Protein AF-0000000073114512 (afdb_homodimer)

pLDDT: mean 86.77, std 10.94, range [55.5, 98.19]

Structure (mmCIF, N/CA/C/O backbone):
data_AF-0000000073114512-model_v1
#
loop_
_entity.id
_entity.type
_entity.pdbx_description
1 polymer 'BTB domain-containing protein'
#
loop_
_atom_site.group_PDB
_atom_site.id
_atom_site.type_symbol
_atom_site.label_atom_id
_atom_site.label_alt_id
_atom_site.label_comp_id
_atom_site.label_asym_id
_atom_site.label_entity_id
_atom_site.label_seq_id
_atom_site.pdbx_PDB_ins_code
_atom_site.Cartn_x
_atom_site.Cartn_y
_atom_site.Cartn_z
_atom_site.occupancy
_atom_site.B_iso_or_equiv
_atom_site.auth_seq_id
_atom_site.auth_comp_id
_atom_site.auth_asym_id
_atom_site.auth_atom_id
_atom_site.pdbx_PDB_model_num
ATOM 1 N N . MET A 1 1 ? 14.062 -23.219 -6.047 1 88.12 1 MET A N 1
ATOM 2 C CA . MET A 1 1 ? 13.156 -22.172 -5.602 1 88.12 1 MET A CA 1
ATOM 3 C C . MET A 1 1 ? 13.406 -20.875 -6.371 1 88.12 1 MET A C 1
ATOM 5 O O . MET A 1 1 ? 14.555 -20.484 -6.59 1 88.12 1 MET A O 1
ATOM 9 N N . LEU A 1 2 ? 12.391 -20.375 -6.918 1 91.44 2 LEU A N 1
ATOM 10 C CA . LEU A 1 2 ? 12.461 -19.078 -7.562 1 91.44 2 LEU A CA 1
ATOM 11 C C . LEU A 1 2 ? 12 -17.969 -6.613 1 91.44 2 LEU A C 1
ATOM 13 O O . LEU A 1 2 ? 10.922 -18.062 -6.023 1 91.44 2 LEU A O 1
ATOM 17 N N . THR A 1 3 ? 12.898 -17.016 -6.359 1 94.62 3 THR A N 1
ATOM 18 C CA . THR A 1 3 ? 12.57 -15.859 -5.527 1 94.62 3 THR A CA 1
ATOM 19 C C . THR A 1 3 ? 12.695 -14.562 -6.324 1 94.62 3 THR A C 1
ATOM 21 O O . THR A 1 3 ? 13.648 -14.383 -7.078 1 94.62 3 THR A O 1
ATOM 24 N N . MET A 1 4 ? 11.695 -13.734 -6.211 1 94.38 4 MET A N 1
ATOM 25 C CA . MET A 1 4 ? 11.781 -12.414 -6.836 1 94.38 4 MET A CA 1
ATOM 26 C C . MET A 1 4 ? 11.195 -11.344 -5.926 1 94.38 4 MET A C 1
ATOM 28 O O . MET A 1 4 ? 10.32 -11.625 -5.109 1 94.38 4 MET A O 1
ATOM 32 N N . VAL A 1 5 ? 11.773 -10.18 -6.074 1 95.44 5 VAL A N 1
ATOM 33 C CA . VAL A 1 5 ? 11.273 -9.008 -5.359 1 95.44 5 VAL A CA 1
ATOM 34 C C . VAL A 1 5 ? 11.023 -7.867 -6.344 1 95.44 5 VAL A C 1
ATOM 36 O O . VAL A 1 5 ? 11.898 -7.527 -7.145 1 95.44 5 VAL A O 1
ATOM 39 N N . ASP A 1 6 ? 9.828 -7.414 -6.359 1 96.56 6 ASP A N 1
ATOM 40 C CA . ASP A 1 6 ? 9.469 -6.219 -7.113 1 96.56 6 ASP A CA 1
ATOM 41 C C . ASP A 1 6 ? 9.586 -4.969 -6.246 1 96.56 6 ASP A C 1
ATOM 43 O O . ASP A 1 6 ? 8.656 -4.621 -5.52 1 96.56 6 ASP A O 1
ATOM 47 N N . TYR A 1 7 ? 10.609 -4.234 -6.406 1 93.56 7 TYR A N 1
ATOM 48 C CA . TYR A 1 7 ? 10.961 -3.129 -5.523 1 93.56 7 TYR A CA 1
ATOM 49 C C . TYR A 1 7 ? 10.047 -1.932 -5.75 1 93.56 7 TYR A C 1
ATOM 51 O O . TYR A 1 7 ? 10.008 -1.012 -4.93 1 93.56 7 TYR A O 1
ATOM 59 N N . ASN A 1 8 ? 9.328 -1.966 -6.812 1 95.19 8 ASN A N 1
ATOM 60 C CA . ASN A 1 8 ? 8.445 -0.845 -7.121 1 95.19 8 ASN A CA 1
ATOM 61 C C . ASN A 1 8 ? 6.996 -1.16 -6.773 1 95.19 8 ASN A C 1
ATOM 63 O O . ASN A 1 8 ? 6.113 -0.314 -6.938 1 95.19 8 ASN A O 1
ATOM 67 N N . TYR A 1 9 ? 6.777 -2.26 -6.258 1 97.56 9 TYR A N 1
ATOM 68 C CA . TYR A 1 9 ? 5.406 -2.729 -6.117 1 97.56 9 TYR A CA 1
ATOM 69 C C . TYR A 1 9 ? 4.633 -1.871 -5.121 1 97.56 9 TYR A C 1
ATOM 71 O O . TYR A 1 9 ? 3.518 -1.431 -5.406 1 97.56 9 TYR A O 1
ATOM 79 N N . SER A 1 10 ? 5.254 -1.626 -3.951 1 97.06 10 SER A N 1
ATOM 80 C CA . SER A 1 10 ? 4.547 -0.921 -2.887 1 97.06 10 SER A CA 1
ATOM 81 C C . SER A 1 10 ? 4.094 0.46 -3.346 1 97.06 10 SER A C 1
ATOM 83 O O . SER A 1 10 ? 2.965 0.872 -3.068 1 97.06 10 SER A O 1
ATOM 85 N N . SER A 1 11 ? 4.984 1.136 -4.043 1 96.62 11 SER A N 1
ATOM 86 C CA . SER A 1 11 ? 4.645 2.473 -4.52 1 96.62 11 SER A CA 1
ATOM 87 C C . SER A 1 11 ? 3.52 2.424 -5.547 1 96.62 11 SER A C 1
ATOM 89 O O . SER A 1 11 ? 2.596 3.24 -5.504 1 96.62 11 SER A O 1
ATOM 91 N N . LYS A 1 12 ? 3.543 1.48 -6.449 1 96.75 12 LYS A N 1
ATOM 92 C CA . LYS A 1 12 ? 2.504 1.32 -7.461 1 96.75 12 LYS A CA 1
ATOM 93 C C . LYS A 1 12 ? 1.163 0.966 -6.824 1 96.75 12 LYS A C 1
ATOM 95 O O . LYS A 1 12 ? 0.118 1.467 -7.242 1 96.75 12 LYS A O 1
ATOM 100 N N . TYR A 1 13 ? 1.283 0.15 -5.855 1 97.25 13 TYR A N 1
ATOM 101 C CA . TYR A 1 13 ? 0.086 -0.257 -5.125 1 97.25 13 TYR A CA 1
ATOM 102 C C . TYR A 1 13 ? -0.608 0.947 -4.5 1 97.25 13 TYR A C 1
ATOM 104 O O . TYR A 1 13 ? -1.813 1.139 -4.68 1 97.25 13 TYR A O 1
ATOM 112 N N . LEU A 1 14 ? 0.135 1.711 -3.801 1 97.31 14 LEU A N 1
ATOM 113 C CA . LEU A 1 14 ? -0.418 2.873 -3.115 1 97.31 14 LEU A CA 1
ATOM 114 C C . LEU A 1 14 ? -0.995 3.871 -4.113 1 97.31 14 LEU A C 1
ATOM 116 O O . LEU A 1 14 ? -2.039 4.477 -3.861 1 97.31 14 LEU A O 1
ATOM 120 N N . GLU A 1 15 ? -0.346 4.012 -5.199 1 97.38 15 GLU A N 1
ATOM 121 C CA . GLU A 1 15 ? -0.849 4.879 -6.262 1 97.38 15 GLU A CA 1
ATOM 122 C C . GLU A 1 15 ? -2.207 4.402 -6.77 1 97.38 15 GLU A C 1
ATOM 124 O O . GLU A 1 15 ? -3.105 5.211 -7.008 1 97.38 15 GLU A O 1
ATOM 129 N N . THR A 1 16 ? -2.326 3.141 -6.926 1 97.62 16 THR A N 1
ATOM 130 C CA . THR A 1 16 ? -3.594 2.572 -7.371 1 97.62 16 THR A CA 1
ATOM 131 C C . THR A 1 16 ? -4.699 2.854 -6.359 1 97.62 16 THR A C 1
ATOM 133 O O . THR A 1 16 ? -5.82 3.207 -6.734 1 97.62 16 THR A O 1
ATOM 136 N N . LEU A 1 17 ? -4.387 2.734 -5.086 1 97.44 17 LEU A N 1
ATOM 137 C CA . LEU A 1 17 ? -5.371 3.031 -4.051 1 97.44 17 LEU A CA 1
ATOM 138 C C . LEU A 1 17 ? -5.773 4.5 -4.094 1 97.44 17 LEU A C 1
ATOM 140 O O . LEU A 1 17 ? -6.945 4.832 -3.881 1 97.44 17 LEU A O 1
ATOM 144 N N . SER A 1 18 ? -4.773 5.316 -4.293 1 97.62 18 SER A N 1
ATOM 145 C CA . SER A 1 18 ? -5.078 6.738 -4.434 1 97.62 18 SER A CA 1
ATOM 146 C C . SER A 1 18 ? -6.062 6.98 -5.574 1 97.62 18 SER A C 1
ATOM 148 O O . SER A 1 18 ? -6.992 7.777 -5.438 1 97.62 18 SER A O 1
ATOM 150 N N . ASN A 1 19 ? -5.855 6.312 -6.668 1 97.62 19 ASN A N 1
ATOM 151 C CA . ASN A 1 19 ? -6.766 6.422 -7.805 1 97.62 19 ASN A CA 1
ATOM 152 C C . ASN A 1 19 ? -8.156 5.898 -7.461 1 97.62 19 ASN A C 1
ATOM 154 O O . ASN A 1 19 ? -9.164 6.477 -7.875 1 97.62 19 ASN A O 1
ATOM 158 N N . PHE A 1 20 ? -8.172 4.785 -6.73 1 97 20 PHE A N 1
ATOM 159 C CA . PHE A 1 20 ? -9.453 4.262 -6.277 1 97 20 PHE A CA 1
ATOM 160 C C . PHE A 1 20 ? -10.211 5.305 -5.457 1 97 20 PHE A C 1
ATOM 162 O O . PHE A 1 20 ? -11.414 5.496 -5.645 1 97 20 PHE A O 1
ATOM 169 N N . ARG A 1 21 ? -9.508 5.961 -4.574 1 96.5 21 ARG A N 1
ATOM 170 C CA . ARG A 1 21 ? -10.141 6.961 -3.715 1 96.5 21 ARG A CA 1
ATOM 171 C C . ARG A 1 21 ? -10.719 8.109 -4.539 1 9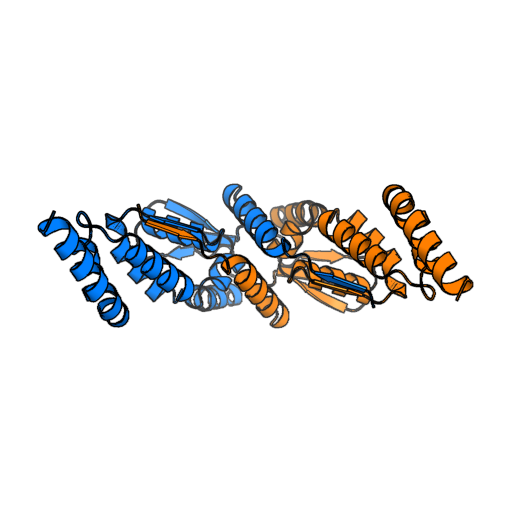6.5 21 ARG A C 1
ATOM 173 O O . ARG A 1 21 ? -11.859 8.516 -4.328 1 96.5 21 ARG A O 1
ATOM 180 N N . LYS A 1 22 ? -9.914 8.594 -5.453 1 95.75 22 LYS A N 1
ATOM 181 C CA . LYS A 1 22 ? -10.344 9.695 -6.305 1 95.75 22 LYS A CA 1
ATOM 182 C C . LYS A 1 22 ? -11.602 9.336 -7.082 1 95.75 22 LYS A C 1
ATOM 184 O O . LYS A 1 22 ? -12.469 10.188 -7.309 1 95.75 22 LYS A O 1
ATOM 189 N N . ALA A 1 23 ? -11.727 8.102 -7.375 1 95.38 23 ALA A N 1
ATOM 190 C CA . ALA A 1 23 ? -12.875 7.613 -8.133 1 95.38 23 ALA A CA 1
ATOM 191 C C . ALA A 1 23 ? -13.969 7.098 -7.203 1 95.38 23 ALA A C 1
ATOM 193 O O . ALA A 1 23 ? -14.977 6.551 -7.664 1 95.38 23 ALA A O 1
ATOM 194 N N . LYS A 1 24 ? -13.773 7.188 -5.91 1 93.81 24 LYS A N 1
ATOM 195 C CA . LYS A 1 24 ? -14.688 6.691 -4.891 1 93.81 24 LYS A CA 1
ATOM 196 C C . LYS A 1 24 ? -14.992 5.207 -5.094 1 93.81 24 LYS A C 1
ATOM 198 O O . LYS A 1 24 ? -16.125 4.77 -4.922 1 93.81 24 LYS A O 1
ATOM 203 N N . ARG A 1 25 ? -13.906 4.52 -5.562 1 93.62 25 ARG A N 1
ATOM 204 C CA . ARG A 1 25 ? -14.039 3.084 -5.777 1 93.62 25 ARG A CA 1
ATOM 205 C C . ARG A 1 25 ? -13.625 2.303 -4.535 1 93.62 25 ARG A C 1
ATOM 207 O O . ARG A 1 25 ? -12.578 2.578 -3.943 1 93.62 25 ARG A O 1
ATOM 214 N N . PHE A 1 26 ? -14.453 1.369 -4.082 1 92.44 26 PHE A N 1
ATOM 215 C CA . PHE A 1 26 ? -14.227 0.439 -2.98 1 92.44 26 PHE A CA 1
ATOM 216 C C . PHE A 1 26 ? -14.086 1.187 -1.661 1 92.44 26 PHE A C 1
ATOM 218 O O . PHE A 1 26 ? -13.5 0.667 -0.708 1 92.44 26 PHE A O 1
ATOM 225 N N . THR A 1 27 ? -14.477 2.426 -1.606 1 93 27 THR A N 1
ATOM 226 C CA . THR A 1 27 ? -14.414 3.164 -0.35 1 93 27 THR A CA 1
ATOM 227 C C . THR A 1 27 ? -15.484 2.672 0.62 1 93 27 THR A C 1
ATOM 229 O O . THR A 1 27 ? -16.609 2.377 0.211 1 93 27 THR A O 1
ATOM 232 N N . ASP A 1 28 ? -15.117 2.564 1.896 1 89.94 28 ASP A N 1
ATOM 233 C CA . ASP A 1 28 ? -16.062 2.033 2.879 1 89.94 28 ASP A CA 1
ATOM 234 C C . ASP A 1 28 ? -16.078 2.898 4.137 1 89.94 28 ASP A C 1
ATOM 236 O O . ASP A 1 28 ? -16.625 2.492 5.164 1 89.94 28 ASP A O 1
ATOM 240 N N . ILE A 1 29 ? -15.484 4.02 4.129 1 92.06 29 ILE A N 1
ATOM 241 C CA . ILE A 1 29 ? -15.492 4.973 5.234 1 92.06 29 ILE A CA 1
ATOM 242 C C . ILE A 1 29 ? -15.859 6.359 4.715 1 92.06 29 ILE A C 1
ATOM 244 O O . ILE A 1 29 ? -15.398 6.773 3.646 1 92.06 29 ILE A O 1
ATOM 248 N N . LYS A 1 30 ? -16.609 7.008 5.48 1 91.69 30 LYS A N 1
ATOM 249 C CA . LYS A 1 30 ? -16.938 8.414 5.23 1 91.69 30 LYS A CA 1
ATOM 250 C C . LYS A 1 30 ? -16.422 9.297 6.371 1 91.69 30 LYS A C 1
ATOM 252 O O . LYS A 1 30 ? -16.797 9.102 7.527 1 91.69 30 LYS A O 1
ATOM 257 N N . LEU A 1 31 ? -15.555 10.188 5.996 1 89.94 31 LEU A N 1
ATOM 258 C CA . LEU A 1 31 ? -15.055 11.164 6.965 1 89.94 31 LEU A CA 1
ATOM 259 C C . LEU A 1 31 ? -15.812 12.477 6.855 1 89.94 31 LEU A C 1
ATOM 261 O O . LEU A 1 31 ? -15.914 13.055 5.77 1 89.94 31 LEU A O 1
ATOM 265 N N . GLN A 1 32 ? -16.359 12.875 7.922 1 89.56 32 GLN A N 1
ATOM 266 C CA . GLN A 1 32 ? -17.062 14.156 7.949 1 89.56 32 GLN A CA 1
ATOM 267 C C . GLN A 1 32 ? -16.156 15.266 8.484 1 89.56 32 GLN A C 1
ATOM 269 O O . GLN A 1 32 ? -15.703 15.203 9.625 1 89.56 32 GLN A O 1
ATOM 274 N N . ILE A 1 33 ? -15.875 16.156 7.637 1 85.12 33 ILE A N 1
ATOM 275 C CA . ILE A 1 33 ? -15.078 17.328 8.008 1 85.12 33 ILE A CA 1
ATOM 276 C C . ILE A 1 33 ? -15.852 18.609 7.695 1 85.12 33 ILE A C 1
ATOM 278 O O . ILE A 1 33 ? -16.094 18.922 6.527 1 85.12 33 ILE A O 1
ATOM 282 N N . GLU A 1 34 ? -16.141 19.328 8.75 1 83.81 34 GLU A N 1
ATOM 283 C CA . GLU A 1 34 ? -16.969 20.516 8.555 1 83.81 34 GLU A CA 1
ATOM 284 C C . GLU A 1 34 ? -18.219 20.203 7.754 1 83.81 34 GLU A C 1
ATOM 286 O O . GLU A 1 34 ? -19.047 19.406 8.188 1 83.81 34 GLU A O 1
ATOM 291 N N . ASP A 1 35 ? -18.359 20.734 6.535 1 83.25 35 ASP A N 1
ATOM 292 C CA . ASP A 1 35 ? -19.562 20.516 5.734 1 83.25 35 ASP A CA 1
ATOM 293 C C . ASP A 1 35 ? -19.266 19.594 4.555 1 83.25 35 ASP A C 1
ATOM 295 O O . ASP A 1 35 ? -20.078 19.5 3.623 1 83.25 35 ASP A O 1
ATOM 299 N N . ASN A 1 36 ? -18.156 18.953 4.695 1 86.25 36 ASN A N 1
ATOM 300 C CA . ASN A 1 36 ? -17.766 18.094 3.588 1 86.25 36 ASN A CA 1
ATOM 301 C C . ASN A 1 36 ? -17.625 16.641 4.031 1 86.25 36 ASN A C 1
ATOM 303 O O . ASN A 1 36 ? -17.344 16.375 5.199 1 86.25 36 ASN A O 1
ATOM 307 N N . GLU A 1 37 ? -17.938 15.781 3.115 1 88.94 37 GLU A N 1
ATOM 308 C CA . GLU A 1 37 ? -17.719 14.352 3.314 1 88.94 37 GLU A CA 1
ATOM 309 C C . GLU A 1 37 ? -16.609 13.836 2.395 1 88.94 37 GLU A C 1
ATOM 311 O O . GLU A 1 37 ? -16.609 14.133 1.197 1 88.94 37 GLU A O 1
ATOM 316 N N . ILE A 1 38 ? -15.719 13.109 2.977 1 91.69 38 ILE A N 1
ATOM 317 C CA . ILE A 1 38 ? -14.617 12.547 2.203 1 91.69 38 ILE A CA 1
ATOM 318 C C . ILE A 1 38 ? -14.625 11.031 2.322 1 91.69 38 ILE A C 1
ATOM 320 O O . ILE A 1 38 ? -14.703 10.484 3.428 1 91.69 38 ILE A O 1
ATOM 324 N N . PHE A 1 39 ? -14.562 10.414 1.18 1 93.56 39 PHE A N 1
ATOM 325 C CA . PHE A 1 39 ? -14.562 8.953 1.148 1 93.56 39 PHE A CA 1
ATOM 326 C C . PHE A 1 39 ? -13.141 8.414 1.229 1 93.56 39 PHE A C 1
ATOM 328 O O . PHE A 1 39 ? -12.219 8.977 0.629 1 93.56 39 PHE A O 1
ATOM 335 N N . ALA A 1 40 ? -12.969 7.379 1.979 1 95.44 40 ALA A N 1
ATOM 336 C CA . ALA A 1 40 ? -11.664 6.762 2.158 1 95.44 40 ALA A CA 1
ATOM 337 C C . ALA A 1 40 ? -11.789 5.254 2.365 1 95.44 40 ALA A C 1
ATOM 339 O O . ALA A 1 40 ? -12.898 4.727 2.449 1 95.44 40 ALA A O 1
ATOM 340 N N . HIS A 1 41 ? -10.789 4.586 2.336 1 95.69 41 HIS A N 1
ATOM 341 C CA . HIS A 1 41 ? -10.742 3.154 2.602 1 95.69 41 HIS A CA 1
ATOM 342 C C . HIS A 1 41 ? -10.383 2.873 4.059 1 95.69 41 HIS A C 1
ATOM 344 O O . HIS A 1 41 ? -9.422 3.436 4.582 1 95.69 41 HIS A O 1
ATOM 350 N N . ARG A 1 42 ? -11.094 2.016 4.672 1 94.81 42 ARG A N 1
ATOM 351 C CA . ARG A 1 42 ? -10.867 1.619 6.055 1 94.81 42 ARG A CA 1
ATOM 352 C C . ARG A 1 42 ? -9.43 1.138 6.258 1 94.81 42 ARG A C 1
ATOM 354 O O . ARG A 1 42 ? -8.773 1.523 7.227 1 94.81 42 ARG A O 1
ATOM 361 N N . THR A 1 43 ? -8.93 0.3 5.332 1 95.25 43 THR A N 1
ATOM 362 C CA . THR A 1 43 ? -7.598 -0.293 5.457 1 95.25 43 THR A CA 1
ATOM 363 C C . THR A 1 43 ? -6.516 0.78 5.379 1 95.25 43 THR A C 1
ATOM 365 O O . THR A 1 43 ? -5.496 0.692 6.066 1 95.25 43 THR A O 1
ATOM 368 N N . VAL A 1 44 ? -6.738 1.829 4.551 1 97.38 44 VAL A N 1
ATOM 369 C CA . VAL A 1 44 ? -5.75 2.893 4.41 1 97.38 44 VAL A CA 1
ATOM 370 C C . VAL A 1 44 ? -5.668 3.697 5.703 1 97.38 44 VAL A C 1
ATOM 372 O O . VAL A 1 44 ? -4.578 3.912 6.238 1 97.38 44 VAL A O 1
ATOM 375 N N . LEU A 1 45 ? -6.801 4.09 6.238 1 96.06 45 LEU A N 1
ATOM 376 C CA . LEU A 1 45 ? -6.824 4.863 7.473 1 96.06 45 LEU A CA 1
ATOM 377 C C . LEU A 1 45 ? -6.234 4.062 8.625 1 96.06 45 LEU A C 1
ATOM 379 O O . LEU A 1 45 ? -5.395 4.57 9.375 1 96.06 45 LEU A O 1
ATOM 383 N N . SER A 1 46 ? -6.598 2.795 8.734 1 96.25 46 SER A N 1
ATOM 384 C CA . SER A 1 46 ? -6.176 1.943 9.844 1 96.25 46 SER A CA 1
ATOM 385 C C . SER A 1 46 ? -4.688 1.633 9.766 1 96.25 46 SER A C 1
ATOM 387 O O . SER A 1 46 ? -4.004 1.584 10.789 1 96.25 46 SER A O 1
ATOM 389 N N . ALA A 1 47 ? -4.195 1.46 8.586 1 97.06 47 ALA A N 1
ATOM 390 C CA . ALA A 1 47 ? -2.779 1.134 8.43 1 97.06 47 ALA A CA 1
ATOM 391 C C . ALA A 1 47 ? -1.9 2.342 8.734 1 97.06 47 ALA A C 1
ATOM 393 O O . ALA A 1 47 ? -0.75 2.191 9.148 1 97.06 47 ALA A O 1
ATOM 394 N N . ALA A 1 48 ? -2.422 3.504 8.57 1 97.12 48 ALA A N 1
ATOM 395 C CA . ALA A 1 48 ? -1.631 4.727 8.695 1 97.12 48 ALA A CA 1
ATOM 396 C C . ALA A 1 48 ? -1.643 5.238 10.133 1 97.12 48 ALA A C 1
ATOM 398 O O . ALA A 1 48 ? -0.729 5.953 10.547 1 97.12 48 ALA A O 1
ATOM 399 N N . SER A 1 49 ? -2.674 4.895 10.883 1 96.44 49 SER A N 1
ATOM 400 C CA . SER A 1 49 ? -2.865 5.496 12.203 1 96.44 49 SER A CA 1
ATOM 401 C C . SER A 1 49 ? -3.412 4.48 13.195 1 96.44 49 SER A C 1
ATOM 403 O O . SER A 1 49 ? -4.508 3.943 13.008 1 96.44 49 SER A O 1
ATOM 405 N N . PRO A 1 50 ? -2.734 4.258 14.32 1 96.19 50 PRO A N 1
ATOM 406 C CA . PRO A 1 50 ? -3.25 3.385 15.375 1 96.19 50 PRO A CA 1
ATOM 407 C C . PRO A 1 50 ? -4.598 3.846 15.922 1 96.19 50 PRO A C 1
ATOM 409 O O . PRO A 1 50 ? -5.43 3.02 16.312 1 96.19 50 PRO A O 1
ATOM 412 N N . VAL A 1 51 ? -4.789 5.086 15.953 1 94.44 51 VAL A N 1
ATOM 413 C CA . VAL A 1 51 ? -6.047 5.637 16.438 1 94.44 51 VAL A CA 1
ATOM 414 C C . VAL A 1 51 ? -7.188 5.207 15.516 1 94.44 51 VAL A C 1
ATOM 416 O O . VAL A 1 51 ? -8.227 4.742 15.984 1 94.44 51 VAL A O 1
ATOM 419 N N . PHE A 1 52 ? -6.988 5.352 14.227 1 93.75 52 PHE A N 1
ATOM 420 C CA . PHE A 1 52 ? -7.992 4.875 13.281 1 93.75 52 PHE A CA 1
ATOM 421 C C . PHE A 1 52 ? -8.156 3.363 13.375 1 93.75 52 PHE A C 1
ATOM 423 O O . PHE A 1 52 ? -9.266 2.844 13.242 1 93.75 52 PHE A O 1
ATOM 430 N N . THR A 1 53 ? -7.051 2.676 13.555 1 94.62 53 THR A N 1
ATOM 431 C CA . THR A 1 53 ? -7.133 1.228 13.703 1 94.62 53 THR A CA 1
ATOM 432 C C . THR A 1 53 ? -8.094 0.856 14.828 1 94.62 53 THR A C 1
ATOM 434 O O . THR A 1 53 ? -9.008 0.047 14.641 1 94.62 53 THR A O 1
ATOM 437 N N . ALA A 1 54 ? -7.898 1.431 15.961 1 92.31 54 ALA A N 1
ATOM 438 C CA . ALA A 1 54 ? -8.719 1.145 17.125 1 92.31 54 ALA A CA 1
ATOM 439 C C . ALA A 1 54 ? -10.172 1.55 16.891 1 92.31 54 ALA A C 1
ATOM 441 O O . ALA A 1 54 ? -11.094 0.78 17.188 1 92.31 54 ALA A O 1
ATOM 442 N N . MET A 1 55 ? -10.391 2.686 16.328 1 90 55 MET A N 1
ATOM 443 C CA . MET A 1 55 ? -11.719 3.234 16.109 1 90 55 MET A CA 1
ATOM 444 C C . MET A 1 55 ? -12.5 2.375 15.117 1 90 55 MET A C 1
ATOM 446 O O . MET A 1 55 ? -13.664 2.053 15.352 1 90 55 MET A O 1
ATOM 450 N N . LEU A 1 56 ? -11.828 1.988 14.062 1 90.56 56 LEU A N 1
ATOM 451 C CA . LEU A 1 56 ? -12.516 1.298 12.977 1 90.56 56 LEU A CA 1
ATOM 452 C C . LEU A 1 56 ? -12.633 -0.193 13.273 1 90.56 56 LEU A C 1
ATOM 454 O O . LEU A 1 56 ? -13.477 -0.88 12.688 1 90.56 56 LEU A O 1
ATOM 458 N N . ASP A 1 57 ? -11.734 -0.663 14.055 1 87.5 57 ASP A N 1
ATOM 459 C CA . ASP A 1 57 ? -11.891 -2.033 14.531 1 87.5 57 ASP A CA 1
ATOM 460 C C . ASP A 1 57 ? -13.195 -2.199 15.305 1 87.5 57 ASP A C 1
ATOM 462 O O . ASP A 1 57 ? -13.914 -3.184 15.109 1 87.5 57 ASP A O 1
ATOM 466 N N . GLU A 1 58 ? -13.516 -1.279 16.078 1 80.5 58 GLU A N 1
ATOM 467 C CA . GLU A 1 58 ? -14.766 -1.286 16.828 1 80.5 58 GLU A CA 1
ATOM 468 C C . GLU A 1 58 ? -15.977 -1.217 15.914 1 80.5 58 GLU A C 1
ATOM 470 O O . GLU A 1 58 ? -16.953 -1.933 16.109 1 80.5 58 GLU A O 1
ATOM 475 N N . ASN A 1 59 ? -15.875 -0.413 14.945 1 74.31 59 ASN A N 1
ATOM 476 C CA . ASN A 1 59 ? -16.969 -0.263 13.977 1 74.31 59 ASN A CA 1
ATOM 477 C C . ASN A 1 59 ? -17.156 -1.53 13.148 1 74.31 59 ASN A C 1
ATOM 479 O O . ASN A 1 59 ? -18.281 -1.923 12.867 1 74.31 59 ASN A O 1
ATOM 483 N N . TYR A 1 60 ? -16.078 -2.113 12.852 1 70.88 60 TYR A N 1
ATOM 484 C CA . TYR A 1 60 ? -16.078 -3.322 12.039 1 70.88 60 TYR A CA 1
ATOM 485 C C . TYR A 1 60 ? -16.734 -4.484 12.781 1 70.88 60 TYR A C 1
ATOM 487 O O . TYR A 1 60 ? -17.562 -5.203 12.227 1 70.88 60 TYR A O 1
ATOM 495 N N . ALA A 1 61 ? -16.422 -4.57 13.961 1 69.94 61 ALA A N 1
ATOM 496 C CA . ALA A 1 61 ? -17.016 -5.609 14.805 1 69.94 61 ALA A CA 1
ATOM 497 C C . ALA A 1 61 ? -18.516 -5.395 14.969 1 69.94 61 ALA A C 1
ATOM 499 O O . ALA A 1 61 ? -19.266 -6.359 15.133 1 69.94 61 ALA A O 1
ATOM 500 N N . GLY A 1 62 ? -18.891 -4.137 14.844 1 67.56 62 GLY A N 1
ATOM 501 C CA . GLY A 1 62 ? -20.297 -3.805 15.008 1 67.56 62 GLY A CA 1
ATOM 502 C C . GLY A 1 62 ? -21.078 -3.891 13.719 1 67.56 62 GLY A C 1
ATOM 503 O O . GLY A 1 62 ? -22.297 -3.631 13.695 1 67.56 62 GLY A O 1
ATOM 504 N N . GLY A 1 63 ? -20.266 -4.199 12.586 1 64.75 63 GLY A N 1
ATOM 505 C CA . GLY A 1 63 ? -20.906 -4.391 11.289 1 64.75 63 GLY A CA 1
ATOM 506 C C . GLY A 1 63 ? -21.188 -3.09 10.562 1 64.75 63 GLY A C 1
ATOM 507 O O . GLY A 1 63 ? -22.078 -3.035 9.703 1 64.75 63 GLY A O 1
ATOM 508 N N . LYS A 1 64 ? -20.766 -2.031 11.039 1 59.72 64 LYS A N 1
ATOM 509 C CA . LYS A 1 64 ? -21.094 -0.742 10.438 1 59.72 64 LYS A CA 1
ATOM 510 C C . LYS A 1 64 ? -20.281 -0.5 9.172 1 59.72 64 LYS A C 1
ATOM 512 O O . LYS A 1 64 ? -19.047 -0.381 9.234 1 59.72 64 LYS A O 1
ATOM 517 N N . LYS A 1 65 ? -21.078 -0.777 8.086 1 62 65 LYS A N 1
ATOM 518 C CA . LYS A 1 65 ? -20.516 -0.383 6.797 1 62 65 LYS A CA 1
ATOM 519 C C . LYS A 1 65 ? -20.562 1.133 6.621 1 62 65 LYS A C 1
ATOM 521 O O . LYS A 1 65 ? -21.484 1.794 7.098 1 62 65 LYS A O 1
ATOM 526 N N . ASN A 1 66 ? -19.578 1.719 6.113 1 64.25 66 ASN A N 1
ATOM 527 C CA . ASN A 1 66 ? -19.531 3.148 5.832 1 64.25 66 ASN A CA 1
ATOM 528 C C . ASN A 1 66 ? -19.594 3.977 7.113 1 64.25 66 ASN A C 1
ATOM 530 O O . ASN A 1 66 ? -20.453 4.859 7.242 1 64.25 66 ASN A O 1
ATOM 534 N N . SER A 1 67 ? -18.75 3.588 8.031 1 68.75 67 SER A N 1
ATOM 535 C CA . SER A 1 67 ? -18.734 4.297 9.305 1 68.75 67 SER A CA 1
ATOM 536 C C . SER A 1 67 ? -18.297 5.746 9.125 1 68.75 67 SER A C 1
ATOM 538 O O . SER A 1 67 ? -17.359 6.031 8.367 1 68.75 67 SER A O 1
ATOM 540 N N . LEU A 1 68 ? -19.141 6.508 9.68 1 73.62 68 LEU A N 1
ATOM 541 C CA . LEU A 1 68 ? -18.844 7.938 9.719 1 73.62 68 LEU A CA 1
ATOM 542 C C . LEU A 1 68 ? -17.891 8.266 10.852 1 73.62 68 LEU A C 1
ATOM 544 O O . LEU A 1 68 ? -18.141 7.914 12.008 1 73.62 68 LEU A O 1
ATOM 548 N N . VAL A 1 69 ? -16.734 8.703 10.469 1 78.81 69 VAL A N 1
ATOM 549 C CA . VAL A 1 69 ? -15.758 9.18 11.445 1 78.81 69 VAL A CA 1
ATOM 550 C C . VAL A 1 69 ? -15.742 10.703 11.453 1 78.81 69 VAL A C 1
ATOM 552 O O . VAL A 1 69 ? -15.625 11.336 10.398 1 78.81 69 VAL A O 1
ATOM 555 N N . LEU A 1 70 ? -15.953 11.227 12.609 1 69.38 70 LEU A N 1
ATOM 556 C CA . LEU A 1 70 ? -15.891 12.672 12.758 1 69.38 70 LEU A CA 1
ATOM 557 C C . LEU A 1 70 ? -14.484 13.117 13.148 1 69.38 70 LEU A C 1
ATOM 559 O O . LEU A 1 70 ? -13.883 12.555 14.062 1 69.38 70 LEU A O 1
ATOM 563 N N . PHE A 1 71 ? -13.906 13.82 12.281 1 74 71 PHE A N 1
ATOM 564 C CA . PHE A 1 71 ? -12.617 14.438 12.555 1 74 71 PHE A CA 1
ATOM 565 C C . PHE A 1 71 ? -12.797 15.812 13.195 1 74 71 PHE A C 1
ATOM 567 O O . PHE A 1 71 ? -12.875 16.828 12.492 1 74 71 PHE A O 1
ATOM 574 N N . TYR A 1 72 ? -12.961 15.727 14.609 1 70.44 72 TYR A N 1
ATOM 575 C CA . TYR A 1 72 ? -13.18 16.969 15.328 1 70.44 72 TYR A CA 1
ATOM 576 C C . TYR A 1 72 ? -11.859 17.703 15.562 1 70.44 72 TYR A C 1
ATOM 578 O O . TYR A 1 72 ? -10.797 17.078 15.641 1 70.44 72 TYR A O 1
ATOM 586 N N . GLU A 1 73 ? -11.812 19.031 15.469 1 77.88 73 GLU A N 1
ATOM 587 C CA . GLU A 1 73 ? -10.695 19.906 15.828 1 77.88 73 GLU A CA 1
ATOM 588 C C . GLU A 1 73 ? -9.656 19.969 14.711 1 77.88 73 GLU A C 1
ATOM 590 O O . GLU A 1 73 ? -8.453 19.906 14.969 1 77.88 73 GLU A O 1
ATOM 595 N N . THR A 1 74 ? -10.156 19.734 13.586 1 88.94 74 THR A N 1
ATOM 596 C CA . THR A 1 74 ? -9.297 19.891 12.422 1 88.94 74 THR A CA 1
ATOM 597 C C . THR A 1 74 ? -9.938 20.797 11.383 1 88.94 74 THR A C 1
ATOM 599 O O . THR A 1 74 ? -10.992 21.391 11.633 1 88.94 74 THR A O 1
ATOM 602 N N . THR A 1 75 ? -9.258 21.203 10.43 1 91.88 75 THR A N 1
ATOM 603 C CA . THR A 1 75 ? -9.742 21.969 9.289 1 91.88 75 THR A CA 1
ATOM 604 C C . THR A 1 75 ? -9.594 21.156 8 1 91.88 75 THR A C 1
ATOM 606 O O . THR A 1 75 ? -8.898 20.141 7.969 1 91.88 75 THR A O 1
ATOM 609 N N . ALA A 1 76 ? -10.297 21.625 6.973 1 92.06 76 ALA A N 1
ATOM 610 C CA . ALA A 1 76 ? -10.289 20.938 5.684 1 92.06 76 ALA A CA 1
ATOM 611 C C . ALA A 1 76 ? -8.875 20.859 5.117 1 92.06 76 ALA A C 1
ATOM 613 O O . ALA A 1 76 ? -8.43 19.781 4.691 1 92.06 76 ALA A O 1
ATOM 614 N N . PRO A 1 77 ? -8.086 21.938 5.191 1 94.31 77 PRO A N 1
ATOM 615 C CA . PRO A 1 77 ? -6.734 21.875 4.637 1 94.31 77 PRO A CA 1
ATOM 616 C C . PRO A 1 77 ? -5.852 20.859 5.371 1 94.31 77 PRO A C 1
ATOM 618 O O . PRO A 1 77 ? -5.09 20.125 4.734 1 94.31 77 PRO A O 1
ATOM 621 N N . VAL A 1 78 ? -5.98 20.781 6.664 1 95.44 78 VAL A N 1
ATOM 622 C CA . VAL A 1 78 ? -5.16 19.891 7.469 1 95.44 78 VAL A CA 1
ATOM 623 C C . VAL A 1 78 ? -5.59 18.438 7.23 1 95.44 78 VAL A C 1
ATOM 625 O O . VAL A 1 78 ? -4.746 17.562 7.023 1 95.44 78 VAL A O 1
ATOM 628 N N . THR A 1 79 ? -6.875 18.266 7.188 1 94.56 79 THR A N 1
ATOM 629 C CA . THR A 1 79 ? -7.398 16.922 6.953 1 94.56 79 THR A CA 1
ATOM 630 C C . THR A 1 79 ? -6.984 16.406 5.574 1 94.56 79 THR A C 1
ATOM 632 O O . THR A 1 79 ? -6.555 15.266 5.434 1 94.56 79 THR A O 1
ATOM 635 N N . GLN A 1 80 ? -7.078 17.312 4.66 1 94.38 80 GLN A N 1
ATOM 636 C CA . GLN A 1 80 ? -6.699 16.938 3.301 1 94.38 80 GLN A CA 1
ATOM 637 C C . GLN A 1 80 ? -5.215 16.594 3.217 1 94.38 80 GLN A C 1
ATOM 639 O O . GLN A 1 80 ? -4.836 15.617 2.553 1 94.38 80 GLN A O 1
ATOM 644 N N . ALA A 1 81 ? -4.402 17.344 3.855 1 96.75 81 ALA A N 1
ATOM 645 C CA . ALA A 1 81 ? -2.967 17.078 3.873 1 96.75 81 ALA A CA 1
ATOM 646 C C . ALA A 1 81 ? -2.67 15.711 4.488 1 96.75 81 ALA A C 1
ATOM 648 O O . ALA A 1 81 ? -1.826 14.969 3.984 1 96.75 81 ALA A O 1
ATOM 649 N N . ILE A 1 82 ? -3.363 15.398 5.527 1 96.94 82 ILE A N 1
ATOM 650 C CA . ILE A 1 82 ? -3.162 14.133 6.223 1 96.94 82 ILE A CA 1
ATOM 651 C C . ILE A 1 82 ? -3.607 12.977 5.332 1 96.94 82 ILE A C 1
ATOM 653 O O . ILE A 1 82 ? -2.891 11.984 5.191 1 96.94 82 ILE A O 1
ATOM 657 N N . LEU A 1 83 ? -4.719 13.125 4.688 1 96.31 83 LEU A N 1
ATOM 658 C CA . LEU A 1 83 ? -5.223 12.086 3.793 1 96.31 83 LEU A CA 1
ATOM 659 C C . LEU A 1 83 ? -4.285 11.891 2.607 1 96.31 83 LEU A C 1
ATOM 661 O O . LEU A 1 83 ? -4.027 10.758 2.195 1 96.31 83 LEU A O 1
ATOM 665 N N . ASP A 1 84 ? -3.822 13 2.092 1 97.19 84 ASP A N 1
ATOM 666 C CA . ASP A 1 84 ? -2.861 12.898 0.999 1 97.19 84 ASP A CA 1
ATOM 667 C C . ASP A 1 84 ? -1.628 12.102 1.423 1 97.19 84 ASP A C 1
ATOM 669 O O . ASP A 1 84 ? -1.13 11.266 0.665 1 97.19 84 ASP A O 1
ATOM 673 N N . TYR A 1 85 ? -1.171 12.328 2.607 1 98.19 85 TYR A N 1
ATOM 674 C CA . TYR A 1 85 ? -0.043 11.57 3.135 1 98.19 85 TYR A CA 1
ATOM 675 C C . TYR A 1 85 ? -0.385 10.086 3.238 1 98.19 85 TYR A C 1
ATOM 677 O O . TYR A 1 85 ? 0.404 9.234 2.832 1 98.19 85 TYR A O 1
ATOM 685 N N . MET A 1 86 ? -1.538 9.781 3.725 1 98.12 86 MET A N 1
ATOM 686 C CA . MET A 1 86 ? -1.941 8.391 3.943 1 98.12 86 MET A CA 1
ATOM 687 C C . MET A 1 86 ? -2.004 7.629 2.623 1 98.12 86 MET A C 1
ATOM 689 O O . MET A 1 86 ? -1.737 6.426 2.584 1 98.12 86 MET A O 1
ATOM 693 N N . TYR A 1 87 ? -2.254 8.328 1.527 1 98.19 87 TYR A N 1
ATOM 694 C CA . TYR A 1 87 ? -2.439 7.66 0.244 1 98.19 87 TYR A CA 1
ATOM 695 C C . TYR A 1 87 ? -1.193 7.793 -0.624 1 98.19 87 TYR A C 1
ATOM 697 O O . TYR A 1 87 ? -1.129 7.227 -1.719 1 98.19 87 TYR A O 1
ATOM 705 N N . SER A 1 88 ? -0.188 8.508 -0.173 1 97.38 88 SER A N 1
ATOM 706 C CA . SER A 1 88 ? 0.914 8.727 -1.104 1 97.38 88 SER A CA 1
ATOM 707 C C . SER A 1 88 ? 2.246 8.836 -0.369 1 97.38 88 SER A C 1
ATOM 709 O O . SER A 1 88 ? 3.311 8.742 -0.984 1 97.38 88 SER A O 1
ATOM 711 N N . GLY A 1 89 ? 2.232 9.094 0.878 1 97.62 89 GLY A N 1
ATOM 712 C CA . GLY A 1 89 ? 3.457 9.383 1.609 1 97.62 89 GLY A CA 1
ATOM 713 C C . GLY A 1 89 ? 3.941 10.805 1.427 1 97.62 89 GLY A C 1
ATOM 714 O O . GLY A 1 89 ? 5.02 11.164 1.908 1 97.62 89 GLY A O 1
ATOM 715 N N . ARG A 1 90 ? 3.127 11.57 0.781 1 97.31 90 ARG A N 1
ATOM 716 C CA . ARG A 1 90 ? 3.461 12.969 0.539 1 97.31 90 ARG A CA 1
ATOM 717 C C . ARG A 1 90 ? 2.486 13.898 1.258 1 97.31 90 ARG A C 1
ATOM 719 O O . ARG A 1 90 ? 1.291 13.609 1.34 1 97.31 90 ARG A O 1
ATOM 726 N N . LEU A 1 91 ? 2.994 14.945 1.772 1 97.5 91 LEU A N 1
ATOM 727 C CA . LEU A 1 91 ? 2.197 15.93 2.492 1 97.5 91 LEU A CA 1
ATOM 728 C C . LEU A 1 91 ? 2.584 17.344 2.08 1 97.5 91 LEU A C 1
ATOM 730 O O . LEU A 1 91 ? 3.77 17.688 2.031 1 97.5 91 LEU A O 1
ATOM 734 N N . ASP A 1 92 ? 1.629 18.172 1.657 1 97.38 92 ASP A N 1
ATOM 735 C CA . ASP A 1 92 ? 1.768 19.594 1.347 1 97.38 92 ASP A CA 1
ATOM 736 C C . ASP A 1 92 ? 0.835 20.438 2.211 1 97.38 92 ASP A C 1
ATOM 738 O O . ASP A 1 92 ? -0.369 20.188 2.27 1 97.38 92 ASP A O 1
ATOM 742 N N . ILE A 1 93 ? 1.422 21.453 2.814 1 95.8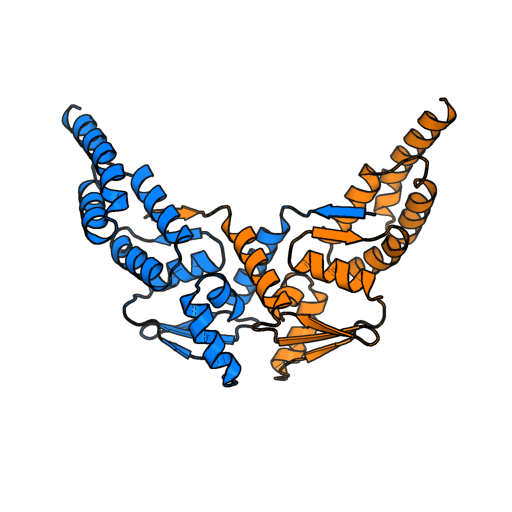1 93 ILE A N 1
ATOM 743 C CA . ILE A 1 93 ? 0.573 22.25 3.688 1 95.81 93 ILE A CA 1
ATOM 744 C C . ILE A 1 93 ? 1.134 23.672 3.791 1 95.81 93 ILE A C 1
ATOM 746 O O . ILE A 1 93 ? 2.352 23.859 3.803 1 95.81 93 ILE A O 1
ATOM 750 N N . GLU A 1 94 ? 0.208 24.656 3.836 1 93.62 94 GLU A N 1
ATOM 751 C CA . GLU A 1 94 ? 0.639 26.031 4.062 1 93.62 94 GLU A CA 1
ATOM 752 C C . GLU A 1 94 ? 1.193 26.219 5.473 1 93.62 94 GLU A C 1
ATOM 754 O O . GLU A 1 94 ? 0.694 25.609 6.426 1 93.62 94 GLU A O 1
ATOM 759 N N . MET A 1 95 ? 2.098 27.172 5.625 1 88 95 MET A N 1
ATOM 760 C CA . MET A 1 95 ? 2.785 27.375 6.895 1 88 95 MET A CA 1
ATOM 761 C C . MET A 1 95 ? 1.796 27.75 7.992 1 88 95 MET A C 1
ATOM 763 O O . MET A 1 95 ? 1.979 27.359 9.148 1 88 95 MET A O 1
ATOM 767 N N . LYS A 1 96 ? 0.809 28.406 7.633 1 89.44 96 LYS A N 1
ATOM 768 C CA . LYS A 1 96 ? -0.14 28.891 8.625 1 89.44 96 LYS A CA 1
ATOM 769 C C . LYS A 1 96 ? -0.917 27.75 9.266 1 89.44 96 LYS A C 1
ATOM 771 O O . LYS A 1 96 ? -1.544 27.922 10.312 1 89.44 96 LYS A O 1
ATOM 776 N N . HIS A 1 97 ? -0.839 26.531 8.633 1 93.38 97 HIS A N 1
ATOM 777 C CA . HIS A 1 97 ? -1.608 25.391 9.141 1 93.38 97 HIS A CA 1
ATOM 778 C C . HIS A 1 97 ? -0.7 24.359 9.805 1 93.38 97 HIS A C 1
ATOM 780 O O . HIS A 1 97 ? -1.175 23.344 10.297 1 93.38 97 HIS A O 1
ATOM 786 N N . VAL A 1 98 ? 0.554 24.594 9.914 1 92.12 98 VAL A N 1
ATOM 787 C CA . VAL A 1 98 ? 1.532 23.594 10.312 1 92.12 98 VAL A CA 1
ATOM 788 C C . VAL A 1 98 ? 1.328 23.234 11.781 1 92.12 98 VAL A C 1
ATOM 790 O O . VAL A 1 98 ? 1.445 22.062 12.164 1 92.12 98 VAL A O 1
ATOM 793 N N . ASP A 1 99 ? 1.046 24.188 12.555 1 89.38 99 ASP A N 1
ATOM 794 C CA . ASP A 1 99 ? 0.837 23.906 13.969 1 89.38 99 ASP A CA 1
ATOM 795 C C . ASP A 1 99 ? -0.315 22.922 14.172 1 89.38 99 ASP A C 1
ATOM 797 O O . ASP A 1 99 ? -0.16 21.906 14.852 1 89.38 99 ASP A O 1
ATOM 801 N N . LEU A 1 100 ? -1.434 23.203 13.57 1 91.88 100 LEU A N 1
ATOM 802 C CA . LEU A 1 100 ? -2.6 22.328 13.68 1 91.88 100 LEU A CA 1
ATOM 803 C C . LEU A 1 100 ? -2.316 20.969 13.062 1 91.88 100 LEU A C 1
ATOM 805 O O . LEU A 1 100 ? -2.766 19.938 13.586 1 91.88 100 LEU A O 1
ATOM 809 N N . LEU A 1 101 ? -1.561 20.922 12.008 1 94.75 101 LEU A N 1
ATOM 810 C CA . LEU A 1 101 ? -1.173 19.672 11.383 1 94.75 101 LEU A CA 1
ATOM 811 C C . LEU A 1 101 ? -0.394 18.781 12.352 1 94.75 101 LEU A C 1
ATOM 813 O O . LEU A 1 101 ? -0.717 17.609 12.523 1 94.75 101 LEU A O 1
ATOM 817 N N . LEU A 1 102 ? 0.583 19.391 12.969 1 91.81 102 LEU A N 1
ATOM 818 C CA . LEU A 1 102 ? 1.432 18.641 13.883 1 91.81 102 LEU A CA 1
ATOM 819 C C . LEU A 1 102 ? 0.621 18.094 15.055 1 91.81 102 LEU A C 1
ATOM 821 O O . LEU A 1 102 ? 0.835 16.969 15.492 1 91.81 102 LEU A O 1
ATOM 825 N N . ARG A 1 103 ? -0.263 18.828 15.508 1 91 103 ARG A N 1
ATOM 826 C CA . ARG A 1 103 ? -1.129 18.391 16.594 1 91 103 ARG A CA 1
ATOM 827 C C . ARG A 1 103 ? -2 17.203 16.156 1 91 103 ARG A C 1
ATOM 829 O O . ARG A 1 103 ? -2.199 16.266 16.922 1 91 103 ARG A O 1
ATOM 836 N N . ASN A 1 104 ? -2.523 17.312 15.008 1 94 104 ASN A N 1
ATOM 837 C CA . ASN A 1 104 ? -3.355 16.219 14.492 1 94 104 ASN A CA 1
ATOM 838 C C . ASN A 1 104 ? -2.545 14.953 14.273 1 94 104 ASN A C 1
ATOM 840 O O . ASN A 1 104 ? -3.012 13.852 14.57 1 94 104 ASN A O 1
ATOM 844 N N . LEU A 1 105 ? -1.384 15.141 13.711 1 94.88 105 LEU A N 1
ATOM 845 C CA . LEU A 1 105 ? -0.513 13.984 13.539 1 94.88 105 LEU A CA 1
ATOM 846 C C . LEU A 1 105 ? -0.203 13.328 14.875 1 94.88 105 LEU A C 1
ATOM 848 O O . LEU A 1 105 ? -0.145 12.102 14.977 1 94.88 105 LEU A O 1
ATOM 852 N N . ASP A 1 106 ? 0.016 14.156 15.859 1 91.38 106 ASP A N 1
ATOM 853 C CA . ASP A 1 106 ? 0.241 13.641 17.203 1 91.38 106 ASP A CA 1
ATOM 854 C C . ASP A 1 106 ? -0.983 12.883 17.719 1 91.38 106 ASP A C 1
ATOM 856 O O . ASP A 1 106 ? -0.861 11.766 18.219 1 91.38 106 ASP A O 1
ATOM 860 N N . TYR A 1 107 ? -2.094 13.477 17.547 1 91.94 107 TYR A N 1
ATOM 861 C CA . TYR A 1 107 ? -3.348 12.867 17.969 1 91.94 107 TYR A CA 1
ATOM 862 C C . TYR A 1 107 ? -3.553 11.516 17.297 1 91.94 107 TYR A C 1
ATOM 864 O O . TYR A 1 107 ? -3.928 10.539 17.953 1 91.94 107 TYR A O 1
ATOM 872 N N . LEU A 1 108 ? -3.262 11.438 16.031 1 94.94 108 LEU A N 1
ATOM 873 C CA . LEU A 1 108 ? -3.488 10.234 15.234 1 94.94 108 LEU A CA 1
ATOM 874 C C . LEU A 1 108 ? -2.342 9.242 15.414 1 94.94 108 LEU A C 1
ATOM 876 O O . LEU A 1 108 ? -2.338 8.172 14.797 1 94.94 108 LEU A O 1
ATOM 880 N N . GLU A 1 109 ? -1.336 9.648 16.188 1 95.56 109 GLU A N 1
ATOM 881 C CA . GLU A 1 109 ? -0.168 8.828 16.484 1 95.56 109 GLU A CA 1
ATOM 882 C C . GLU A 1 109 ? 0.575 8.438 15.203 1 95.56 109 GLU A C 1
ATOM 884 O O . GLU A 1 109 ? 0.975 7.289 15.039 1 95.56 109 GLU A O 1
ATOM 889 N N . MET A 1 110 ? 0.645 9.359 14.312 1 96.25 110 MET A N 1
ATOM 890 C CA . MET A 1 110 ? 1.417 9.211 13.078 1 96.25 110 MET A CA 1
ATOM 891 C C . MET A 1 110 ? 2.822 9.773 13.25 1 96.25 110 MET A C 1
ATOM 893 O O . MET A 1 110 ? 3.16 10.797 12.641 1 96.25 110 MET A O 1
ATOM 897 N N . GLU A 1 111 ? 3.631 9.047 13.914 1 94.12 111 GLU A N 1
ATOM 898 C CA . GLU A 1 111 ? 4.93 9.523 14.375 1 94.12 111 GLU A CA 1
ATOM 899 C C . GLU A 1 111 ? 5.887 9.75 13.211 1 94.12 111 GLU A C 1
ATOM 901 O O . GLU A 1 111 ? 6.598 10.758 13.172 1 94.12 111 GLU A O 1
ATOM 906 N N . ASP A 1 112 ? 5.879 8.875 12.273 1 95.19 112 ASP A N 1
ATOM 907 C CA . ASP A 1 112 ? 6.793 9.008 11.141 1 95.19 112 ASP A CA 1
ATOM 908 C C . ASP A 1 112 ? 6.48 10.273 10.336 1 95.19 112 ASP A C 1
ATOM 910 O O . ASP A 1 112 ? 7.391 11.008 9.953 1 95.19 112 ASP A O 1
ATOM 914 N N . ALA A 1 113 ? 5.23 10.469 10.117 1 96.12 113 ALA A N 1
ATOM 915 C CA . ALA A 1 113 ? 4.832 11.664 9.375 1 96.12 113 ALA A CA 1
ATOM 916 C C . ALA A 1 113 ? 5.223 12.93 10.133 1 96.12 113 ALA A C 1
ATOM 918 O O . ALA A 1 113 ? 5.723 13.883 9.531 1 96.12 113 ALA A O 1
ATOM 919 N N . LYS A 1 114 ? 4.973 12.914 11.398 1 92.94 114 LYS A N 1
ATOM 920 C CA . LYS A 1 114 ? 5.328 14.062 12.219 1 92.94 114 LYS A CA 1
ATOM 921 C C . LYS A 1 114 ? 6.824 14.344 12.164 1 92.94 114 LYS A C 1
ATOM 923 O O . LYS A 1 114 ? 7.242 15.484 11.961 1 92.94 114 LYS A O 1
ATOM 928 N N . LYS A 1 115 ? 7.582 13.344 12.297 1 91.19 115 LYS A N 1
ATOM 929 C CA . LYS A 1 115 ? 9.039 13.477 12.25 1 91.19 115 LYS A CA 1
ATOM 930 C C . LYS A 1 115 ? 9.5 14.031 10.906 1 91.19 115 LYS A C 1
ATOM 932 O O . LYS A 1 115 ? 10.375 14.898 10.852 1 91.19 115 LYS A O 1
ATOM 937 N N . GLU A 1 116 ? 8.93 13.5 9.859 1 93.19 116 GLU A N 1
ATOM 938 C CA . GLU A 1 116 ? 9.297 13.977 8.531 1 93.19 116 GLU A CA 1
ATOM 939 C C . GLU A 1 116 ? 8.914 15.438 8.344 1 93.19 116 GLU A C 1
ATOM 941 O O . GLU A 1 116 ? 9.633 16.203 7.695 1 93.19 116 GLU A O 1
ATOM 946 N N . CYS A 1 117 ? 7.812 15.852 8.859 1 92.38 117 CYS A N 1
ATOM 947 C CA . CYS A 1 117 ? 7.395 17.25 8.797 1 92.38 117 CYS A CA 1
ATOM 948 C C . CYS A 1 117 ? 8.359 18.141 9.562 1 92.38 117 CYS A C 1
ATOM 950 O O . CYS A 1 117 ? 8.766 19.203 9.078 1 92.38 117 CYS A O 1
ATOM 952 N N . GLU A 1 118 ? 8.711 17.703 10.719 1 87.06 118 GLU A N 1
ATOM 953 C CA . GLU A 1 118 ? 9.672 18.453 11.523 1 87.06 118 GLU A CA 1
ATOM 954 C C . GLU A 1 118 ? 11.008 18.594 10.805 1 87.06 118 GLU A C 1
ATOM 956 O O . GLU A 1 118 ? 11.609 19.672 10.805 1 87.06 118 GLU A O 1
ATOM 961 N N . ARG A 1 119 ? 11.391 17.531 10.266 1 88.06 119 ARG A N 1
ATOM 962 C CA . ARG A 1 119 ? 12.641 17.562 9.5 1 88.06 119 ARG A CA 1
ATOM 963 C C . ARG A 1 119 ? 12.555 18.562 8.352 1 88.06 119 ARG A C 1
ATOM 965 O O . ARG A 1 119 ? 13.5 19.312 8.109 1 88.06 119 ARG A O 1
ATOM 972 N N . ALA A 1 120 ? 11.477 18.516 7.68 1 89.44 120 ALA A N 1
ATOM 973 C CA . ALA A 1 120 ? 11.289 19.438 6.559 1 89.44 120 ALA A CA 1
ATOM 974 C C . ALA A 1 120 ? 11.312 20.891 7.031 1 89.44 120 ALA A C 1
ATOM 976 O O . ALA A 1 120 ? 11.875 21.75 6.363 1 89.44 120 ALA A O 1
ATOM 977 N N . LEU A 1 121 ? 10.703 21.156 8.133 1 86.5 121 LEU A N 1
ATOM 978 C CA . LEU A 1 121 ? 10.688 22.5 8.711 1 86.5 121 LEU A CA 1
ATOM 979 C C . LEU A 1 121 ? 12.109 22.969 9.023 1 86.5 121 LEU A C 1
ATOM 981 O O . LEU A 1 121 ? 12.469 24.109 8.703 1 86.5 121 LEU A O 1
ATOM 985 N N . ILE A 1 122 ? 12.828 22.109 9.594 1 84 122 ILE A N 1
ATOM 986 C CA . ILE A 1 122 ? 14.188 22.438 10.023 1 84 122 ILE A CA 1
ATOM 987 C C . ILE A 1 122 ? 15.062 22.703 8.805 1 84 122 ILE A C 1
ATOM 989 O O . ILE A 1 122 ? 15.891 23.609 8.805 1 84 122 ILE A O 1
ATOM 993 N N . THR A 1 123 ? 14.852 21.953 7.801 1 85.62 123 THR A N 1
ATOM 994 C CA . THR A 1 123 ? 15.695 22.047 6.617 1 85.62 123 THR A CA 1
ATOM 995 C C . THR A 1 123 ? 15.344 23.297 5.809 1 85.62 123 THR A C 1
ATOM 997 O O . THR A 1 123 ? 16.141 23.766 5 1 85.62 123 THR A O 1
ATOM 1000 N N . ASN A 1 124 ? 14.141 23.859 6.07 1 83.69 124 ASN A N 1
ATOM 1001 C CA . ASN A 1 124 ? 13.695 24.984 5.262 1 83.69 124 ASN A CA 1
ATOM 1002 C C . ASN A 1 124 ? 13.695 26.281 6.062 1 83.69 124 ASN A C 1
ATOM 1004 O O . ASN A 1 124 ? 13.062 27.266 5.664 1 83.69 124 ASN A O 1
ATOM 1008 N N . ILE A 1 125 ? 14.414 26.344 7.113 1 83.88 125 ILE A N 1
ATOM 1009 C CA . ILE A 1 125 ? 14.445 27.531 7.957 1 83.88 125 ILE A CA 1
ATOM 1010 C C . ILE A 1 125 ? 15.18 28.656 7.23 1 83.88 125 ILE A C 1
ATOM 1012 O O . ILE A 1 125 ? 16.203 28.422 6.586 1 83.88 125 ILE A O 1
ATOM 1016 N N . ASN A 1 126 ? 14.641 29.734 7.211 1 83.25 126 ASN A N 1
ATOM 1017 C CA . ASN A 1 126 ? 15.273 30.953 6.723 1 83.25 126 ASN A CA 1
ATOM 1018 C C . ASN A 1 126 ? 14.875 32.156 7.555 1 83.25 126 ASN A C 1
ATOM 1020 O O . ASN A 1 126 ? 14.102 32.062 8.508 1 83.25 126 ASN A O 1
ATOM 1024 N N . PHE A 1 127 ? 15.398 33.25 7.254 1 81.69 127 PHE A N 1
ATOM 1025 C CA . PHE A 1 127 ? 15.203 34.469 8.047 1 81.69 127 PHE A CA 1
ATOM 1026 C C . PHE A 1 127 ? 13.734 34.875 8.062 1 81.69 127 PHE A C 1
ATOM 1028 O O . PHE A 1 127 ? 13.227 35.344 9.07 1 81.69 127 PHE A O 1
ATOM 1035 N N . GLY A 1 128 ? 13.023 34.656 7.035 1 82.88 128 GLY A N 1
ATOM 1036 C CA . GLY A 1 128 ? 11.633 35.094 6.895 1 82.88 128 GLY A CA 1
ATOM 1037 C C . GLY A 1 128 ? 10.672 34.219 7.691 1 82.88 128 GLY A C 1
ATOM 1038 O O . GLY A 1 128 ? 9.578 34.688 8.039 1 82.88 128 GLY A O 1
ATOM 1039 N N . ASN A 1 129 ? 11.125 33 8.062 1 83.12 129 ASN A N 1
ATOM 1040 C CA . ASN A 1 129 ? 10.172 32.125 8.703 1 83.12 129 ASN A CA 1
ATOM 1041 C C . ASN A 1 129 ? 10.688 31.609 10.047 1 83.12 129 ASN A C 1
ATOM 1043 O O . ASN A 1 129 ? 9.984 30.891 10.758 1 83.12 129 ASN A O 1
ATOM 1047 N N . CYS A 1 130 ? 11.906 31.938 10.461 1 82.88 130 CYS A N 1
ATOM 1048 C CA . CYS A 1 130 ? 12.578 31.391 11.633 1 82.88 130 CYS A CA 1
ATOM 1049 C C . CYS A 1 130 ? 11.781 31.656 12.906 1 82.88 130 CYS A C 1
ATOM 1051 O O . CYS A 1 130 ? 11.695 30.812 13.789 1 82.88 130 CYS A O 1
ATOM 1053 N N . PHE A 1 131 ? 11.227 32.844 12.977 1 80.5 131 PHE A N 1
ATOM 1054 C CA . PHE A 1 131 ? 10.461 33.156 14.172 1 80.5 131 PHE A CA 1
ATOM 1055 C C . PHE A 1 131 ? 9.219 32.281 14.273 1 80.5 131 PHE A C 1
ATOM 1057 O O . PHE A 1 131 ? 8.891 31.781 15.352 1 80.5 131 PHE A O 1
ATOM 1064 N N . GLY A 1 132 ? 8.555 32.125 13.195 1 80.62 132 GLY A N 1
ATOM 1065 C CA . GLY A 1 132 ? 7.379 31.281 13.172 1 80.62 132 GLY A CA 1
ATOM 1066 C C . GLY A 1 132 ? 7.691 29.828 13.531 1 80.62 132 GLY A C 1
ATOM 1067 O O . GLY A 1 132 ? 6.949 29.203 14.281 1 80.62 132 GLY A O 1
ATOM 1068 N N . ILE A 1 133 ? 8.773 29.375 13.062 1 83.31 133 ILE A N 1
ATOM 1069 C CA . ILE A 1 133 ? 9.18 28 13.312 1 83.31 133 ILE A CA 1
ATOM 1070 C C . ILE A 1 133 ? 9.555 27.828 14.781 1 83.31 133 ILE A C 1
ATOM 1072 O O . ILE A 1 133 ? 9.281 26.781 15.383 1 83.31 133 ILE A O 1
ATOM 1076 N N . LEU A 1 134 ? 10.172 28.875 15.297 1 81 134 LEU A N 1
ATOM 1077 C CA . LEU A 1 134 ? 10.516 28.844 16.719 1 81 134 LEU A CA 1
ATOM 1078 C C . LEU A 1 134 ? 9.258 28.734 17.578 1 81 134 LEU A C 1
ATOM 1080 O O . LEU A 1 134 ? 9.219 27.969 18.531 1 81 134 LEU A O 1
ATOM 1084 N N . VAL A 1 135 ? 8.297 29.453 17.219 1 80.56 135 VAL A N 1
ATOM 1085 C CA . VAL A 1 135 ? 7.035 29.438 17.953 1 80.56 135 VAL A CA 1
ATOM 1086 C C . VAL A 1 135 ? 6.398 28.062 17.844 1 80.56 135 VAL A C 1
ATOM 1088 O O . VAL A 1 135 ? 5.891 27.531 18.844 1 80.56 135 VAL A O 1
ATOM 1091 N N . LEU A 1 136 ? 6.422 27.453 16.703 1 81.19 136 LEU A N 1
ATOM 1092 C CA . LEU A 1 136 ? 5.887 26.125 16.5 1 81.19 136 LEU A CA 1
ATOM 1093 C C . LEU A 1 136 ? 6.613 25.094 17.359 1 81.19 136 LEU A C 1
ATOM 1095 O O . LEU A 1 136 ? 5.984 24.188 17.922 1 81.19 136 LEU A O 1
ATOM 1099 N N . ALA A 1 137 ? 7.891 25.234 17.422 1 78.94 137 ALA A N 1
ATOM 1100 C CA . ALA A 1 137 ? 8.727 24.297 18.172 1 78.94 137 ALA A CA 1
ATOM 1101 C C . ALA A 1 137 ? 8.398 24.359 19.672 1 78.94 137 ALA A C 1
ATOM 1103 O O . ALA A 1 137 ? 8.391 23.344 20.359 1 78.94 137 ALA A O 1
ATOM 1104 N N . ILE A 1 138 ? 8.148 25.5 20.156 1 76.88 138 ILE A N 1
ATOM 1105 C CA . ILE A 1 138 ? 7.844 25.703 21.562 1 76.88 138 ILE A CA 1
ATOM 1106 C C . ILE A 1 138 ? 6.516 25.031 21.906 1 76.88 138 ILE A C 1
ATOM 1108 O O . ILE A 1 138 ? 6.383 24.422 22.969 1 76.88 138 ILE A O 1
ATOM 1112 N N . HIS A 1 139 ? 5.609 25.031 20.953 1 74.69 139 HIS A N 1
ATOM 1113 C CA . HIS A 1 139 ? 4.266 24.516 21.188 1 74.69 139 HIS A CA 1
ATOM 1114 C C . HIS A 1 139 ? 4.207 23.016 21.016 1 74.69 139 HIS A C 1
ATOM 1116 O O . HIS A 1 139 ? 3.424 22.328 21.672 1 74.69 139 HIS A O 1
ATOM 1122 N N . ASN A 1 140 ? 4.887 22.547 20.062 1 67.25 140 ASN A N 1
ATOM 1123 C CA . ASN A 1 140 ? 4.668 21.172 19.641 1 67.25 140 ASN A CA 1
ATOM 1124 C C . ASN A 1 140 ? 5.719 20.234 20.219 1 67.25 140 ASN A C 1
ATOM 1126 O O . ASN A 1 140 ? 5.504 19.031 20.297 1 67.25 140 ASN A O 1
ATOM 1130 N N . CYS A 1 141 ? 6.973 20.531 20.188 1 61.66 141 CYS A N 1
ATOM 1131 C CA . CYS A 1 141 ? 7.953 19.484 20.469 1 61.66 141 CYS A CA 1
ATOM 1132 C C . CYS A 1 141 ? 9.125 20.031 21.266 1 61.66 141 CYS A C 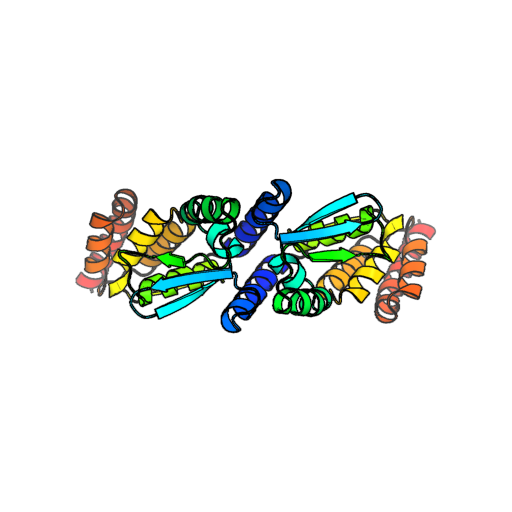1
ATOM 1134 O O . CYS A 1 141 ? 9.797 20.969 20.844 1 61.66 141 CYS A O 1
ATOM 1136 N N . SER A 1 142 ? 9.109 19.625 22.484 1 59.34 142 SER A N 1
ATOM 1137 C CA . SER A 1 142 ? 10.305 19.828 23.297 1 59.34 142 SER A CA 1
ATOM 1138 C C . SER A 1 142 ? 11.547 19.297 22.594 1 59.34 142 SER A C 1
ATOM 1140 O O . SER A 1 142 ? 12.609 19.938 22.641 1 59.34 142 SER A O 1
ATOM 1142 N N . THR A 1 143 ? 11.289 18.297 21.828 1 58.53 143 THR A N 1
ATOM 1143 C CA . THR A 1 143 ? 12.477 17.656 21.281 1 58.53 143 THR A CA 1
ATOM 1144 C C . THR A 1 143 ? 13.023 18.438 20.094 1 58.53 143 THR A C 1
ATOM 1146 O O . THR A 1 143 ? 14.234 18.5 19.875 1 58.53 143 THR A O 1
ATOM 1149 N N . MET A 1 144 ? 12.125 19.094 19.391 1 62.78 144 MET A N 1
ATOM 1150 C CA . MET A 1 144 ? 12.539 19.844 18.203 1 62.78 144 MET A CA 1
ATOM 1151 C C . MET A 1 144 ? 13.266 21.125 18.594 1 62.78 144 MET A C 1
ATOM 1153 O O . MET A 1 144 ? 14.133 21.609 17.859 1 62.78 144 MET A O 1
ATOM 1157 N N . ILE A 1 145 ? 12.977 21.531 19.766 1 65.75 145 ILE A N 1
ATOM 1158 C CA . ILE A 1 145 ? 13.453 22.859 20.172 1 65.75 145 ILE A CA 1
ATOM 1159 C C . ILE A 1 145 ? 14.977 22.891 20.141 1 65.75 145 ILE A C 1
ATOM 1161 O O . ILE A 1 145 ? 15.578 23.844 19.656 1 65.75 145 ILE A O 1
ATOM 1165 N N . ARG A 1 146 ? 15.523 21.766 20.547 1 66.06 146 ARG A N 1
ATOM 1166 C CA . ARG A 1 146 ? 16.984 21.797 20.641 1 66.06 146 ARG A CA 1
ATOM 1167 C C . ARG A 1 146 ? 17.609 21.828 19.266 1 66.06 146 ARG A C 1
ATOM 1169 O O . ARG A 1 146 ? 18.609 22.531 19.047 1 66.06 146 ARG A O 1
ATOM 117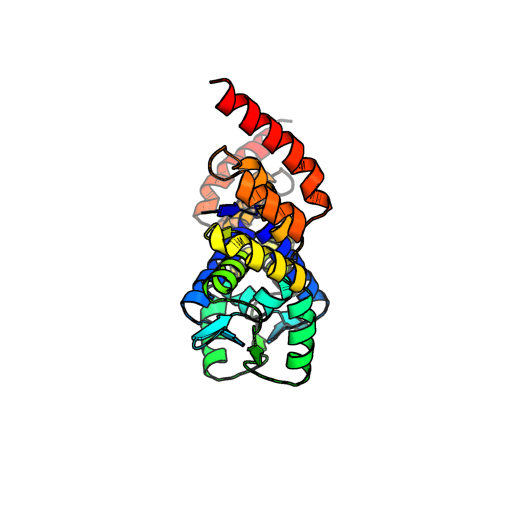6 N N . PHE A 1 147 ? 16.969 21.25 18.344 1 67.5 147 PHE A N 1
ATOM 1177 C CA . PHE A 1 147 ? 17.562 21.125 17.016 1 67.5 147 PHE A CA 1
ATOM 1178 C C . PHE A 1 147 ? 17.344 22.422 16.219 1 67.5 147 PHE A C 1
ATOM 1180 O O . PHE A 1 147 ? 18.25 22.859 15.492 1 67.5 147 PHE A O 1
ATOM 1187 N N . ILE A 1 148 ? 16.359 23 16.578 1 73.81 148 ILE A N 1
ATOM 1188 C CA . ILE A 1 148 ? 15.992 24.125 15.727 1 73.81 148 ILE A CA 1
ATOM 1189 C C . ILE A 1 148 ? 16.656 25.406 16.234 1 73.81 148 ILE A C 1
ATOM 1191 O O . ILE A 1 148 ? 16.953 26.312 15.461 1 73.81 148 ILE A O 1
ATOM 1195 N N . PHE A 1 149 ? 16.953 25.422 17.5 1 73.69 149 PHE A N 1
ATOM 1196 C CA . PHE A 1 149 ? 17.531 26.625 18.062 1 73.69 149 PHE A CA 1
ATOM 1197 C C . PHE A 1 149 ? 18.859 26.953 17.391 1 73.69 149 PHE A C 1
ATOM 1199 O O . PHE A 1 149 ? 19.109 28.109 17.047 1 73.69 149 PHE A O 1
ATOM 1206 N N . ASN A 1 150 ? 19.625 25.938 17.281 1 76.94 150 ASN A N 1
ATOM 1207 C CA . ASN A 1 150 ? 20.922 26.172 16.672 1 76.94 150 ASN A CA 1
ATOM 1208 C C . ASN A 1 150 ? 20.797 26.625 15.227 1 76.94 150 ASN A C 1
ATOM 1210 O O . ASN A 1 150 ? 21.531 27.516 14.781 1 76.94 150 ASN A O 1
ATOM 1214 N N . ASP A 1 151 ? 19.938 26.078 14.562 1 77.5 151 ASP A N 1
ATOM 1215 C CA . ASP A 1 151 ? 19.734 26.422 13.164 1 77.5 151 ASP A CA 1
ATOM 1216 C C . ASP A 1 151 ? 19.188 27.844 13.023 1 77.5 151 ASP A C 1
ATOM 1218 O O . ASP A 1 151 ? 19.609 28.594 12.148 1 77.5 151 ASP A O 1
ATOM 1222 N N . ILE A 1 152 ? 18.406 28.188 13.875 1 78.5 152 ILE A N 1
ATOM 1223 C CA . ILE A 1 152 ? 17.797 29.516 13.844 1 78.5 152 ILE A CA 1
ATOM 1224 C C . ILE A 1 152 ? 18.844 30.562 14.172 1 78.5 152 ILE A C 1
ATOM 1226 O O . ILE A 1 152 ? 18.922 31.594 13.5 1 78.5 152 ILE A O 1
ATOM 1230 N N . LEU A 1 153 ? 19.547 30.234 15.164 1 76.12 153 LEU A N 1
ATOM 1231 C CA . LEU A 1 153 ? 20.609 31.156 15.531 1 76.12 153 LEU A CA 1
ATOM 1232 C C . LEU A 1 153 ? 21.578 31.375 14.375 1 76.12 153 LEU A C 1
ATOM 1234 O O . LEU A 1 153 ? 22.016 32.5 14.125 1 76.12 153 LEU A O 1
ATOM 1238 N N . TYR A 1 154 ? 21.828 30.328 13.758 1 79 154 TYR A N 1
ATOM 1239 C CA . TYR A 1 154 ? 22.734 30.391 12.609 1 79 154 TYR A CA 1
ATOM 1240 C C . TYR A 1 154 ? 22.141 31.266 11.508 1 79 154 TYR A C 1
ATOM 1242 O O . TYR A 1 154 ? 22.828 32.125 10.961 1 79 154 TYR A O 1
ATOM 1250 N N . VAL A 1 155 ? 20.953 31.125 11.227 1 79.06 155 VAL A N 1
ATOM 1251 C CA . VAL A 1 155 ? 20.297 31.875 10.148 1 79.06 155 VAL A CA 1
ATOM 1252 C C . VAL A 1 155 ? 20.203 33.344 10.523 1 79.06 155 VAL A C 1
ATOM 1254 O O . VAL A 1 155 ? 20.438 34.219 9.695 1 79.06 155 VAL A O 1
ATOM 1257 N N . ILE A 1 156 ? 19.828 33.594 11.719 1 75 156 ILE A N 1
ATOM 1258 C CA . ILE A 1 156 ? 19.719 34.969 12.18 1 75 156 ILE A CA 1
ATOM 1259 C C . ILE A 1 156 ? 21.078 35.656 12.094 1 75 156 ILE A C 1
ATOM 1261 O O . ILE A 1 156 ? 21.172 36.781 11.586 1 75 156 ILE A O 1
ATOM 1265 N N . ARG A 1 157 ? 22.031 35 12.5 1 75.5 157 ARG A N 1
ATOM 1266 C CA . ARG A 1 157 ? 23.375 35.562 12.516 1 75.5 157 ARG A CA 1
ATOM 1267 C C . ARG A 1 157 ? 23.859 35.844 11.102 1 75.5 157 ARG A C 1
ATOM 1269 O O . ARG A 1 157 ? 24.469 36.875 10.844 1 75.5 157 ARG A O 1
ATOM 1276 N N . THR A 1 158 ? 23.625 34.906 10.25 1 75.5 158 THR A N 1
ATOM 1277 C CA . THR A 1 158 ? 24.109 35.031 8.891 1 75.5 158 THR A CA 1
ATOM 1278 C C . THR A 1 158 ? 23.391 36.156 8.156 1 75.5 158 THR A C 1
ATOM 1280 O O . THR A 1 158 ? 23.969 36.844 7.309 1 75.5 158 THR A O 1
ATOM 1283 N N . GLU A 1 159 ? 22.172 36.312 8.398 1 72.56 159 GLU A N 1
ATOM 1284 C CA . GLU A 1 159 ? 21.406 37.344 7.719 1 72.56 159 GLU A CA 1
ATOM 1285 C C . GLU A 1 159 ? 21.688 38.75 8.312 1 72.56 159 GLU A C 1
ATOM 1287 O O . GLU A 1 159 ? 21.688 39.75 7.594 1 72.56 159 GLU A O 1
ATOM 1292 N N . ILE A 1 160 ? 21.703 38.844 9.586 1 61.5 160 ILE A N 1
ATOM 1293 C CA . ILE A 1 160 ? 21.984 40.125 10.195 1 61.5 160 ILE A CA 1
ATOM 1294 C C . ILE A 1 160 ? 23.391 40.594 9.812 1 61.5 160 ILE A C 1
ATOM 1296 O O . ILE A 1 160 ? 23.625 41.781 9.617 1 61.5 160 ILE A O 1
ATOM 1300 N N . PHE A 1 161 ? 24.375 39.75 9.719 1 62.06 161 PHE A N 1
ATOM 1301 C CA . PHE A 1 161 ? 25.734 40.188 9.414 1 62.06 161 PHE A CA 1
ATOM 1302 C C . PHE A 1 161 ? 25.938 40.281 7.91 1 62.06 161 PHE A C 1
ATOM 1304 O O . PHE A 1 161 ? 27.047 40.594 7.453 1 62.06 161 PHE A O 1
ATOM 1311 N N . LYS A 1 162 ? 24.938 40.094 7.176 1 55.5 162 LYS A N 1
ATOM 1312 C CA . LYS A 1 162 ? 25.062 40.531 5.789 1 55.5 162 LYS A CA 1
ATOM 1313 C C . LYS A 1 162 ? 24.781 42 5.645 1 55.5 162 LYS A C 1
ATOM 1315 O O . LYS A 1 162 ? 24.031 42.594 6.441 1 55.5 162 LYS A O 1
ATOM 1320 N N . MET B 1 1 ? 4.852 27.234 1.989 1 87.94 1 MET B N 1
ATOM 1321 C CA . MET B 1 1 ? 4.34 25.875 1.85 1 87.94 1 MET B CA 1
ATOM 1322 C C . MET B 1 1 ? 5.359 24.859 2.354 1 87.94 1 MET B C 1
ATOM 1324 O O . MET B 1 1 ? 6.551 24.984 2.074 1 87.94 1 MET B O 1
ATOM 1328 N N . LEU B 1 2 ? 4.922 24.047 3.205 1 91.38 2 LEU B N 1
ATOM 1329 C CA . LEU B 1 2 ? 5.746 22.938 3.656 1 91.38 2 LEU B CA 1
ATOM 1330 C C . LEU B 1 2 ? 5.426 21.672 2.869 1 91.38 2 LEU B C 1
ATOM 1332 O O . LEU B 1 2 ? 4.262 21.281 2.746 1 91.38 2 LEU B O 1
ATOM 1336 N N . THR B 1 3 ? 6.469 21.141 2.213 1 94.62 3 THR B N 1
ATOM 1337 C CA . THR B 1 3 ? 6.328 19.875 1.478 1 94.62 3 THR B CA 1
ATOM 1338 C C . THR B 1 3 ? 7.25 18.812 2.049 1 94.62 3 THR B C 1
ATOM 1340 O O . THR B 1 3 ? 8.414 19.078 2.354 1 94.62 3 THR B O 1
ATOM 1343 N N . MET B 1 4 ? 6.703 17.641 2.258 1 94.5 4 MET B N 1
ATOM 1344 C CA . MET B 1 4 ? 7.543 16.531 2.684 1 94.5 4 MET B CA 1
ATOM 1345 C C . MET B 1 4 ? 7.129 15.234 1.979 1 94.5 4 MET B C 1
ATOM 1347 O O . MET B 1 4 ? 5.973 15.078 1.592 1 94.5 4 MET B O 1
ATOM 1351 N N . VAL B 1 5 ? 8.125 14.422 1.804 1 95.56 5 VAL B N 1
ATOM 1352 C CA . VAL B 1 5 ? 7.902 13.094 1.239 1 95.56 5 VAL B CA 1
ATOM 1353 C C . VAL B 1 5 ? 8.531 12.031 2.141 1 95.56 5 VAL B C 1
ATOM 1355 O O . VAL B 1 5 ? 9.703 12.141 2.512 1 95.56 5 VAL B O 1
ATOM 1358 N N . ASP B 1 6 ? 7.719 11.133 2.574 1 96.56 6 ASP B N 1
ATOM 1359 C CA . ASP B 1 6 ? 8.203 9.961 3.299 1 96.56 6 ASP B CA 1
ATOM 1360 C C . ASP B 1 6 ? 8.453 8.797 2.348 1 96.56 6 ASP B C 1
ATOM 1362 O O . ASP B 1 6 ? 7.535 8.047 2.016 1 96.56 6 ASP B O 1
ATOM 1366 N N . TYR B 1 7 ? 9.656 8.547 2.043 1 93.62 7 TYR B N 1
ATOM 1367 C CA . TYR B 1 7 ? 10.047 7.605 0.999 1 93.62 7 TYR B CA 1
ATOM 1368 C C . TYR B 1 7 ? 9.852 6.168 1.462 1 93.62 7 TYR B C 1
ATOM 1370 O O . TYR B 1 7 ? 9.867 5.242 0.65 1 93.62 7 TYR B O 1
ATOM 1378 N N . ASN B 1 8 ? 9.656 6.008 2.715 1 95.19 8 ASN B N 1
ATOM 1379 C CA . ASN B 1 8 ? 9.492 4.66 3.246 1 95.19 8 ASN B CA 1
ATOM 1380 C C . ASN B 1 8 ? 8.023 4.34 3.529 1 95.19 8 ASN B C 1
ATOM 1382 O O . ASN B 1 8 ? 7.695 3.234 3.959 1 95.19 8 ASN B O 1
ATOM 1386 N N . TYR B 1 9 ? 7.203 5.207 3.242 1 97.56 9 TYR B N 1
ATOM 1387 C CA . TYR B 1 9 ? 5.824 5.078 3.693 1 97.56 9 TYR B CA 1
ATOM 1388 C C . TYR B 1 9 ? 5.133 3.904 3.012 1 97.56 9 TYR B C 1
ATOM 1390 O O . TYR B 1 9 ? 4.496 3.082 3.674 1 97.56 9 TYR B O 1
ATOM 1398 N N . SER B 1 10 ? 5.285 3.834 1.676 1 97.06 10 SER B N 1
ATOM 1399 C CA . SER B 1 10 ? 4.562 2.818 0.917 1 97.06 10 SER B CA 1
ATOM 1400 C C . SER B 1 10 ? 4.914 1.415 1.397 1 97.06 10 SER B C 1
ATOM 1402 O O . SER B 1 10 ? 4.031 0.565 1.545 1 97.06 10 SER B O 1
ATOM 1404 N N . SER B 1 11 ? 6.191 1.208 1.633 1 96.69 11 SER B N 1
ATOM 1405 C CA . SER B 1 11 ? 6.629 -0.106 2.09 1 96.69 11 SER B CA 1
ATOM 1406 C C . SER B 1 11 ? 6.074 -0.423 3.475 1 96.69 11 SER B C 1
ATOM 1408 O O . SER B 1 11 ? 5.613 -1.539 3.725 1 96.69 11 SER B O 1
ATOM 1410 N N . LYS B 1 12 ? 6.07 0.526 4.367 1 96.81 12 LYS B N 1
ATOM 1411 C CA . LYS B 1 12 ? 5.539 0.344 5.711 1 96.81 12 LYS B CA 1
ATOM 1412 C C . LYS B 1 12 ? 4.035 0.081 5.68 1 96.81 12 LYS B C 1
ATOM 1414 O O . LYS B 1 12 ? 3.529 -0.755 6.43 1 96.81 12 LYS B O 1
ATOM 1419 N N . TYR B 1 13 ? 3.439 0.783 4.809 1 97.31 13 TYR B N 1
ATOM 1420 C CA . TYR B 1 13 ? 1.999 0.618 4.645 1 97.31 13 TYR B CA 1
ATOM 1421 C C . TYR B 1 13 ? 1.656 -0.811 4.242 1 97.31 13 TYR B C 1
ATOM 1423 O O . TYR B 1 13 ? 0.8 -1.448 4.859 1 97.31 13 TYR B O 1
ATOM 1431 N N . LEU B 1 14 ? 2.297 -1.267 3.248 1 97.31 14 LEU B N 1
ATOM 1432 C CA . LEU B 1 14 ? 2.033 -2.607 2.738 1 97.31 14 LEU B CA 1
ATOM 1433 C C . LEU B 1 14 ? 2.34 -3.662 3.797 1 97.31 14 LEU B C 1
ATOM 1435 O O . LEU B 1 14 ? 1.614 -4.652 3.922 1 97.31 14 LEU B O 1
ATOM 1439 N N . GLU B 1 15 ? 3.365 -3.443 4.523 1 97.44 15 GLU B N 1
ATOM 1440 C CA . GLU B 1 15 ? 3.707 -4.344 5.621 1 97.44 15 GLU B CA 1
ATOM 1441 C C . GLU B 1 15 ? 2.588 -4.406 6.656 1 97.44 15 GLU B C 1
ATOM 1443 O O . GLU B 1 15 ? 2.258 -5.48 7.16 1 97.44 15 GLU B O 1
ATOM 1448 N N . THR B 1 16 ? 2.053 -3.287 6.953 1 97.62 16 THR B N 1
ATOM 1449 C CA . THR B 1 16 ? 0.947 -3.232 7.906 1 97.62 16 THR B CA 1
ATOM 1450 C C . THR B 1 16 ? -0.255 -4.016 7.383 1 97.62 16 THR B C 1
ATOM 1452 O O . THR B 1 16 ? -0.898 -4.75 8.133 1 97.62 16 THR B O 1
ATOM 1455 N N . LEU B 1 17 ? -0.538 -3.889 6.105 1 97.44 17 LEU B N 1
ATOM 1456 C CA . LEU B 1 17 ? -1.641 -4.641 5.52 1 97.44 17 LEU B CA 1
ATOM 1457 C C . LEU B 1 17 ? -1.377 -6.141 5.59 1 97.44 17 LEU B C 1
ATOM 1459 O O . LEU B 1 17 ? -2.297 -6.926 5.828 1 97.44 17 LEU B O 1
ATOM 1463 N N . SER B 1 18 ? -0.152 -6.477 5.312 1 97.62 18 SER B N 1
ATOM 1464 C CA . SER B 1 18 ? 0.217 -7.883 5.441 1 97.62 18 SER B CA 1
ATOM 1465 C C . SER B 1 18 ? -0.056 -8.398 6.848 1 97.62 18 SER B C 1
ATOM 1467 O O . SER B 1 18 ? -0.57 -9.508 7.02 1 97.62 18 SER B O 1
ATOM 1469 N N . ASN B 1 19 ? 0.283 -7.613 7.828 1 97.62 19 ASN B N 1
ATOM 1470 C CA . ASN B 1 19 ? 0.017 -7.98 9.211 1 97.62 19 ASN B CA 1
ATOM 1471 C C . ASN B 1 19 ? -1.48 -8.086 9.492 1 97.62 19 ASN B C 1
ATOM 1473 O O . ASN B 1 19 ? -1.923 -8.977 10.211 1 97.62 19 ASN B O 1
ATOM 1477 N N . PHE B 1 20 ? -2.227 -7.133 8.922 1 97 20 PHE B N 1
ATOM 1478 C CA . PHE B 1 20 ? -3.676 -7.203 9.055 1 97 20 PHE B CA 1
ATOM 1479 C C . PHE B 1 20 ? -4.207 -8.523 8.508 1 97 20 PHE B C 1
ATOM 1481 O O . PHE B 1 20 ? -5.055 -9.164 9.133 1 97 20 PHE B O 1
ATOM 1488 N N . ARG B 1 21 ? -3.711 -8.914 7.371 1 96.5 21 ARG B N 1
ATOM 1489 C CA . ARG B 1 21 ? -4.176 -10.148 6.746 1 96.5 21 ARG B CA 1
ATOM 1490 C C . ARG B 1 21 ? -3.879 -11.359 7.629 1 96.5 21 ARG B C 1
ATOM 1492 O O . ARG B 1 21 ? -4.746 -12.203 7.844 1 96.5 21 ARG B O 1
ATOM 1499 N N . LYS B 1 22 ? -2.66 -11.414 8.102 1 95.81 22 LYS B N 1
ATOM 1500 C CA . LYS B 1 22 ? -2.248 -12.523 8.961 1 95.81 22 LYS B CA 1
ATOM 1501 C C . LYS B 1 22 ? -3.135 -12.625 10.195 1 95.81 22 LYS B C 1
ATOM 1503 O O . LYS B 1 22 ? -3.426 -13.719 10.672 1 95.81 22 LYS B O 1
ATOM 1508 N N . ALA B 1 23 ? -3.602 -11.508 10.617 1 95.31 23 ALA B N 1
ATOM 1509 C CA . ALA B 1 23 ? -4.449 -11.453 11.805 1 95.31 23 ALA B CA 1
ATOM 1510 C C . ALA B 1 23 ? -5.93 -11.5 11.43 1 95.31 23 ALA B C 1
ATOM 1512 O O . ALA B 1 23 ? -6.801 -11.359 12.289 1 95.31 23 ALA B O 1
ATOM 1513 N N . LYS B 1 24 ? -6.234 -11.625 10.156 1 93.88 24 LYS B N 1
ATOM 1514 C CA . LYS B 1 24 ? -7.594 -11.625 9.625 1 93.88 24 LYS B CA 1
ATOM 1515 C C . LYS B 1 24 ? -8.352 -10.375 10.055 1 93.88 24 LYS B C 1
ATOM 1517 O O . LYS B 1 24 ? -9.539 -10.445 10.383 1 93.88 24 LYS B O 1
ATOM 1522 N N . ARG B 1 25 ? -7.551 -9.266 10.109 1 93.5 25 ARG B N 1
ATOM 1523 C CA . ARG B 1 25 ? -8.148 -7.984 10.477 1 93.5 25 ARG B CA 1
ATOM 1524 C C . ARG B 1 25 ? -8.594 -7.211 9.242 1 93.5 25 ARG B C 1
ATOM 1526 O O . ARG B 1 25 ? -7.852 -7.105 8.266 1 93.5 25 ARG B O 1
ATOM 1533 N N . PHE B 1 26 ? -9.844 -6.719 9.234 1 92.31 26 PHE B N 1
ATOM 1534 C CA . PHE B 1 26 ? -10.453 -5.871 8.219 1 92.31 26 PHE B CA 1
ATOM 1535 C C . PHE B 1 26 ? -10.547 -6.605 6.891 1 92.31 26 PHE B C 1
ATOM 1537 O O . PHE B 1 26 ? -10.633 -5.977 5.832 1 92.31 26 PHE B O 1
ATOM 1544 N N . THR B 1 27 ? -10.422 -7.906 6.891 1 93 27 THR B N 1
ATOM 1545 C CA . THR B 1 27 ? -10.57 -8.664 5.652 1 93 27 THR B CA 1
ATOM 1546 C C . THR B 1 27 ? -12.031 -8.719 5.223 1 93 27 THR B C 1
ATOM 1548 O O . THR B 1 27 ? -12.93 -8.852 6.062 1 93 27 THR B O 1
ATOM 1551 N N . ASP B 1 28 ? -12.266 -8.609 3.918 1 89.88 28 ASP B N 1
ATOM 1552 C CA . ASP B 1 28 ? -13.641 -8.586 3.428 1 89.88 28 ASP B CA 1
ATOM 1553 C C . ASP B 1 28 ? -13.812 -9.492 2.215 1 89.88 28 ASP B C 1
ATOM 1555 O O . ASP B 1 28 ? -14.828 -9.438 1.526 1 89.88 28 ASP B O 1
ATOM 1559 N N . ILE B 1 29 ? -12.859 -10.273 1.884 1 92.06 29 ILE B N 1
ATOM 1560 C CA . ILE B 1 29 ? -12.914 -11.242 0.796 1 92.06 29 ILE B CA 1
ATOM 1561 C C . ILE B 1 29 ? -12.461 -12.609 1.301 1 92.06 29 ILE B C 1
ATOM 1563 O O . ILE B 1 29 ? -11.5 -12.703 2.07 1 92.06 29 ILE B O 1
ATOM 1567 N N . LYS B 1 30 ? -13.125 -13.57 0.855 1 91.62 30 LYS B N 1
ATOM 1568 C CA . LYS B 1 30 ? -12.727 -14.961 1.089 1 91.62 30 LYS B CA 1
ATOM 1569 C C . LYS B 1 30 ? -12.406 -15.664 -0.224 1 91.62 30 LYS B C 1
ATOM 1571 O O . LYS B 1 30 ? -13.25 -15.75 -1.116 1 91.62 30 LYS B O 1
ATOM 1576 N N . LEU B 1 31 ? -11.172 -16.094 -0.31 1 89.94 31 LEU B N 1
ATOM 1577 C CA . LEU B 1 31 ? -10.75 -16.859 -1.474 1 89.94 31 LEU B CA 1
ATOM 1578 C C . LEU B 1 31 ? -10.82 -18.359 -1.188 1 89.94 31 LEU B C 1
ATOM 1580 O O . LEU B 1 31 ? -10.25 -18.828 -0.2 1 89.94 31 LEU B O 1
ATOM 1584 N N . GLN B 1 32 ? -11.531 -19.031 -1.974 1 89.38 32 GLN B N 1
ATOM 1585 C CA . GLN B 1 32 ? -11.609 -20.484 -1.829 1 89.38 32 GLN B CA 1
ATOM 1586 C C . GLN B 1 32 ? -10.625 -21.172 -2.768 1 89.38 32 GLN B C 1
ATOM 1588 O O . GLN B 1 32 ? -10.727 -21.047 -3.988 1 89.38 32 GLN B O 1
ATOM 1593 N N . ILE B 1 33 ? -9.727 -21.812 -2.186 1 85 33 ILE B N 1
ATOM 1594 C CA . ILE B 1 33 ? -8.742 -22.594 -2.934 1 85 33 ILE B CA 1
ATOM 1595 C C . ILE B 1 33 ? -8.758 -24.031 -2.447 1 85 33 ILE B C 1
ATOM 1597 O O . ILE B 1 33 ? -8.383 -24.312 -1.308 1 85 33 ILE B O 1
ATOM 1601 N N . GLU B 1 34 ? -9.125 -24.906 -3.348 1 83.88 34 GLU B N 1
ATOM 1602 C CA . GLU B 1 34 ? -9.25 -26.297 -2.949 1 83.88 34 GLU B CA 1
ATOM 1603 C C . GLU B 1 34 ? -10.109 -26.438 -1.693 1 83.88 34 GLU B C 1
ATOM 1605 O O . GLU B 1 34 ? -11.281 -26.062 -1.694 1 83.88 34 GLU B O 1
ATOM 1610 N N . ASP B 1 35 ? -9.531 -26.875 -0.574 1 83.19 35 ASP B N 1
ATOM 1611 C CA . ASP B 1 35 ? -10.305 -27.078 0.648 1 83.19 35 ASP B CA 1
ATOM 1612 C C . ASP B 1 35 ? -9.969 -26.016 1.693 1 83.19 35 ASP B C 1
ATOM 1614 O O . ASP B 1 35 ? -10.312 -26.172 2.869 1 83.19 35 ASP B O 1
ATOM 1618 N N . ASN B 1 36 ? -9.344 -25.016 1.176 1 86.12 36 ASN B N 1
ATOM 1619 C CA . ASN B 1 36 ? -8.93 -23.984 2.109 1 86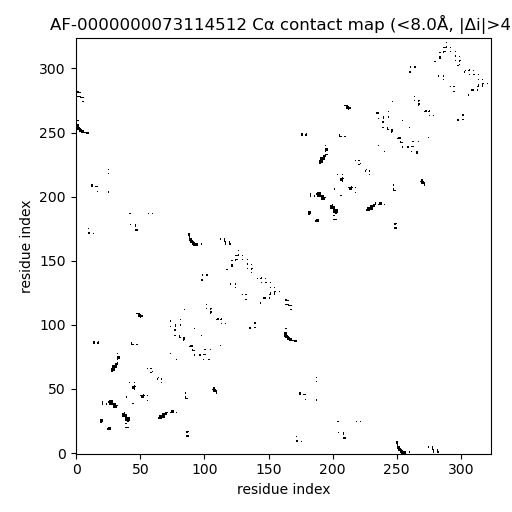.12 36 ASN B CA 1
ATOM 1620 C C . ASN B 1 36 ? -9.562 -22.625 1.77 1 86.12 36 ASN B C 1
ATOM 1622 O O . ASN B 1 36 ? -9.898 -22.375 0.612 1 86.12 36 ASN B O 1
ATOM 1626 N N . GLU B 1 37 ? -9.812 -21.891 2.811 1 88.94 37 GLU B N 1
ATOM 1627 C CA . GLU B 1 37 ? -10.266 -20.516 2.654 1 88.94 37 GLU B CA 1
ATOM 1628 C C . GLU B 1 37 ? -9.195 -19.531 3.107 1 88.94 37 GLU B C 1
ATOM 1630 O O . GLU B 1 37 ? -8.609 -19.688 4.18 1 88.94 37 GLU B O 1
ATOM 1635 N N . ILE B 1 38 ? -8.969 -18.562 2.279 1 91.56 38 ILE B N 1
ATOM 1636 C CA . ILE B 1 38 ? -7.977 -17.547 2.602 1 91.56 38 ILE B CA 1
ATOM 1637 C C . ILE B 1 38 ? -8.633 -16.172 2.619 1 91.56 38 ILE B C 1
ATOM 1639 O O . ILE B 1 38 ? -9.344 -15.797 1.678 1 91.56 38 ILE B O 1
ATOM 1643 N N . PHE B 1 39 ? -8.383 -15.484 3.703 1 93.56 39 PHE B N 1
ATOM 1644 C CA . PHE B 1 39 ? -8.953 -14.148 3.854 1 93.56 39 PHE B CA 1
ATOM 1645 C C . PHE B 1 39 ? -8.023 -13.094 3.264 1 93.56 39 PHE B C 1
ATOM 1647 O O . PHE B 1 39 ? -6.801 -13.188 3.402 1 93.56 39 PHE B O 1
ATOM 1654 N N . ALA B 1 40 ? -8.594 -12.141 2.592 1 95.44 40 ALA B N 1
ATOM 1655 C CA . ALA B 1 40 ? -7.828 -11.062 1.964 1 95.44 40 ALA B CA 1
ATOM 1656 C C . ALA B 1 40 ? -8.617 -9.758 1.955 1 95.44 40 ALA B C 1
ATOM 1658 O O . ALA B 1 40 ? -9.781 -9.727 2.367 1 95.44 40 ALA B O 1
ATOM 1659 N N . HIS B 1 41 ? -8.047 -8.742 1.643 1 95.62 41 HIS B N 1
ATOM 1660 C CA . HIS B 1 41 ? -8.688 -7.441 1.508 1 95.62 41 HIS B CA 1
ATOM 1661 C C . HIS B 1 41 ? -9.07 -7.164 0.057 1 95.62 41 HIS B C 1
ATOM 1663 O O . HIS B 1 41 ? -8.25 -7.332 -0.848 1 95.62 41 HIS B O 1
ATOM 1669 N N . ARG B 1 42 ? -10.234 -6.727 -0.151 1 94.88 42 ARG B N 1
ATOM 1670 C CA . ARG B 1 42 ? -10.75 -6.387 -1.475 1 94.88 42 ARG B CA 1
ATOM 1671 C C . ARG B 1 42 ? -9.828 -5.395 -2.18 1 94.88 42 ARG B C 1
ATOM 1673 O O . ARG B 1 42 ? -9.508 -5.566 -3.357 1 94.88 42 ARG B O 1
ATOM 1680 N N . THR B 1 43 ? -9.383 -4.348 -1.457 1 95.25 43 THR B N 1
ATOM 1681 C CA . THR B 1 43 ? -8.562 -3.289 -2.039 1 95.25 43 THR B CA 1
ATOM 1682 C C . THR B 1 43 ? -7.211 -3.834 -2.484 1 95.25 43 THR B C 1
ATOM 1684 O O . THR B 1 43 ? -6.668 -3.408 -3.506 1 95.25 43 THR B O 1
ATOM 1687 N N . VAL B 1 44 ? -6.641 -4.809 -1.724 1 97.38 44 VAL B N 1
ATOM 1688 C CA . VAL B 1 44 ? -5.344 -5.379 -2.07 1 97.38 44 VAL B CA 1
ATOM 1689 C C . VAL B 1 44 ? -5.461 -6.191 -3.355 1 97.38 44 VAL B C 1
ATOM 1691 O O . VAL B 1 44 ? -4.684 -6 -4.293 1 97.38 44 VAL B O 1
ATOM 1694 N N . LEU B 1 45 ? -6.457 -7.047 -3.434 1 96.12 45 LEU B N 1
ATOM 1695 C CA . LEU B 1 45 ? -6.652 -7.871 -4.621 1 96.12 45 LEU B CA 1
ATOM 1696 C C . LEU B 1 45 ? -6.934 -7.004 -5.844 1 96.12 45 LEU B C 1
ATOM 1698 O O . LEU B 1 45 ? -6.328 -7.199 -6.902 1 96.12 45 LEU B O 1
ATOM 1702 N N . SER B 1 46 ? -7.789 -6.004 -5.691 1 96.31 46 SER B N 1
ATOM 1703 C CA . SER B 1 46 ? -8.211 -5.152 -6.801 1 96.31 46 SER B CA 1
ATOM 1704 C C . SER B 1 46 ? -7.066 -4.27 -7.289 1 96.31 46 SER B C 1
ATOM 1706 O O . SER B 1 46 ? -6.918 -4.047 -8.492 1 96.31 46 SER B O 1
ATOM 1708 N N . ALA B 1 47 ? -6.266 -3.812 -6.387 1 97.06 47 ALA B N 1
ATOM 1709 C CA . ALA B 1 47 ? -5.16 -2.938 -6.77 1 97.06 47 ALA B CA 1
ATOM 1710 C C . ALA B 1 47 ? -4.07 -3.719 -7.5 1 97.06 47 ALA B C 1
ATOM 1712 O O . ALA B 1 47 ? -3.34 -3.16 -8.32 1 97.06 47 ALA B O 1
ATOM 1713 N N . ALA B 1 48 ? -3.971 -4.973 -7.234 1 97.12 48 ALA B N 1
ATOM 1714 C CA . ALA B 1 48 ? -2.879 -5.785 -7.77 1 97.12 48 ALA B CA 1
ATOM 1715 C C . ALA B 1 48 ? -3.25 -6.383 -9.125 1 97.12 48 ALA B C 1
ATOM 1717 O O . ALA B 1 48 ? -2.373 -6.715 -9.922 1 97.12 48 ALA B O 1
ATOM 1718 N N . SER B 1 49 ? -4.539 -6.535 -9.375 1 96.56 49 SER B N 1
ATOM 1719 C CA . SER B 1 49 ? -4.977 -7.273 -10.555 1 96.56 49 SER B CA 1
ATOM 1720 C C . SER B 1 49 ? -6.227 -6.648 -11.164 1 96.56 49 SER B C 1
ATOM 1722 O O . SER B 1 49 ? -7.273 -6.586 -10.516 1 96.56 49 SER B O 1
ATOM 1724 N N . PRO B 1 50 ? -6.203 -6.281 -12.445 1 96.12 50 PRO B N 1
ATOM 1725 C CA . PRO B 1 50 ? -7.395 -5.777 -13.141 1 96.12 50 PRO B CA 1
ATOM 1726 C C . PRO B 1 50 ? -8.539 -6.785 -13.141 1 96.12 50 PRO B C 1
ATOM 1728 O O . PRO B 1 50 ? -9.711 -6.395 -13.102 1 96.12 50 PRO B O 1
ATOM 1731 N N . VAL B 1 51 ? -8.211 -7.992 -13.195 1 94.5 51 VAL B N 1
ATOM 1732 C CA . VAL B 1 51 ? -9.227 -9.039 -13.195 1 94.5 51 VAL B CA 1
ATOM 1733 C C . VAL B 1 51 ? -9.984 -9.023 -11.867 1 94.5 51 VAL B C 1
ATOM 1735 O O . VAL B 1 51 ? -11.219 -9.055 -11.844 1 94.5 51 VAL B O 1
ATOM 1738 N N . PHE B 1 52 ? -9.25 -8.961 -10.789 1 93.75 52 PHE B N 1
ATOM 1739 C CA . PHE B 1 52 ? -9.898 -8.852 -9.484 1 93.75 52 PHE B CA 1
ATOM 1740 C C . PHE B 1 52 ? -10.68 -7.543 -9.383 1 93.75 52 PHE B C 1
ATOM 1742 O O . PHE B 1 52 ? -11.75 -7.5 -8.773 1 93.75 52 PHE B O 1
ATOM 1749 N N . THR B 1 53 ? -10.109 -6.484 -9.914 1 94.56 53 THR B N 1
ATOM 1750 C CA . THR B 1 53 ? -10.82 -5.211 -9.898 1 94.56 53 THR B CA 1
ATOM 1751 C C . THR B 1 53 ? -12.203 -5.352 -10.523 1 94.56 53 THR B C 1
ATOM 1753 O O . THR B 1 53 ? -13.211 -4.961 -9.914 1 94.56 53 THR B O 1
ATOM 1756 N N . ALA B 1 54 ? -12.258 -5.891 -11.672 1 92.31 54 ALA B N 1
ATOM 1757 C CA . ALA B 1 54 ? -13.508 -6.059 -12.406 1 92.31 54 ALA B CA 1
ATOM 1758 C C . ALA B 1 54 ? -14.461 -6.988 -11.656 1 92.31 54 ALA B C 1
ATOM 1760 O O . ALA B 1 54 ? -15.641 -6.68 -11.484 1 92.31 54 ALA B O 1
ATOM 1761 N N . MET B 1 55 ? -13.961 -8.07 -11.156 1 90 55 MET B N 1
ATOM 1762 C CA . MET B 1 55 ? -14.758 -9.078 -10.469 1 90 55 MET B CA 1
ATOM 1763 C C . MET B 1 55 ? -15.359 -8.523 -9.188 1 90 55 MET B C 1
ATOM 1765 O O . MET B 1 55 ? -16.547 -8.711 -8.914 1 90 55 MET B O 1
ATOM 1769 N N . LEU B 1 56 ? -14.539 -7.812 -8.438 1 90.69 56 LEU B N 1
ATOM 1770 C CA . LEU B 1 56 ? -14.953 -7.363 -7.113 1 90.69 56 LEU B CA 1
ATOM 1771 C C . LEU B 1 56 ? -15.773 -6.078 -7.211 1 90.69 56 LEU B C 1
ATOM 1773 O O . LEU B 1 56 ? -16.516 -5.742 -6.289 1 90.69 56 LEU B O 1
ATOM 1777 N N . ASP B 1 57 ? -15.523 -5.359 -8.25 1 87.5 57 ASP B N 1
ATOM 1778 C CA . ASP B 1 57 ? -16.391 -4.219 -8.516 1 87.5 57 ASP B CA 1
ATOM 1779 C C . ASP B 1 57 ? -17.844 -4.664 -8.695 1 87.5 57 ASP B C 1
ATOM 1781 O O . ASP B 1 57 ? -18.766 -4.043 -8.156 1 87.5 57 ASP B O 1
ATOM 1785 N N . GLU B 1 58 ? -18.031 -5.691 -9.344 1 80.5 58 GLU B N 1
ATOM 1786 C CA . GLU B 1 58 ? -19.359 -6.258 -9.562 1 80.5 58 GLU B CA 1
ATOM 1787 C C . GLU B 1 58 ? -19.969 -6.734 -8.242 1 80.5 58 GLU B C 1
ATOM 1789 O O . GLU B 1 58 ? -21.156 -6.5 -7.988 1 80.5 58 GLU B O 1
ATOM 1794 N N . ASN B 1 59 ? -19.188 -7.336 -7.48 1 74.56 59 ASN B N 1
ATOM 1795 C CA . ASN B 1 59 ? -19.641 -7.828 -6.188 1 74.56 59 ASN B CA 1
ATOM 1796 C C . ASN B 1 59 ? -20 -6.68 -5.246 1 74.56 59 ASN B C 1
ATOM 1798 O O . ASN B 1 59 ? -20.984 -6.758 -4.508 1 74.56 59 ASN B O 1
ATOM 1802 N N . TYR B 1 60 ? -19.25 -5.703 -5.328 1 71.19 60 TYR B N 1
ATOM 1803 C CA . TYR B 1 60 ? -19.438 -4.531 -4.48 1 71.19 60 TYR B CA 1
ATOM 1804 C C . TYR B 1 60 ? -20.734 -3.807 -4.816 1 71.19 60 TYR B C 1
ATOM 1806 O O . TYR B 1 60 ? -21.484 -3.434 -3.92 1 71.19 60 TYR B O 1
ATOM 1814 N N . ALA B 1 61 ? -21 -3.721 -6 1 70.38 61 ALA B N 1
ATOM 1815 C CA . ALA B 1 61 ? -22.234 -3.092 -6.457 1 70.38 61 ALA B CA 1
ATOM 1816 C C . ALA B 1 61 ? -23.453 -3.914 -6.043 1 70.38 61 ALA B C 1
ATOM 1818 O O . ALA B 1 61 ? -24.531 -3.363 -5.812 1 70.38 61 ALA B O 1
ATOM 1819 N N . GLY B 1 62 ? -23.172 -5.172 -5.887 1 67.75 62 GLY B N 1
ATOM 1820 C CA . GLY B 1 62 ? -24.266 -6.062 -5.52 1 67.75 62 GLY B CA 1
ATOM 1821 C C . GLY B 1 62 ? -24.453 -6.191 -4.02 1 67.75 62 GLY B C 1
ATOM 1822 O O . GLY B 1 62 ? -25.328 -6.922 -3.559 1 67.75 62 GLY B O 1
ATOM 1823 N N . GLY B 1 63 ? -23.5 -5.484 -3.275 1 64.62 63 GLY B N 1
ATOM 1824 C CA . GLY B 1 63 ? -23.625 -5.438 -1.827 1 64.62 63 GLY B CA 1
ATOM 1825 C C . GLY B 1 63 ? -23.047 -6.668 -1.144 1 64.62 63 GLY B C 1
ATOM 1826 O O . GLY B 1 63 ? -23.438 -6.996 -0.02 1 64.62 63 GLY B O 1
ATOM 1827 N N . LYS B 1 64 ? -22.438 -7.508 -1.788 1 59.47 64 LYS B N 1
ATOM 1828 C CA . LYS B 1 64 ? -21.953 -8.75 -1.19 1 59.47 64 LYS B CA 1
ATOM 1829 C C . LYS B 1 64 ? -20.719 -8.5 -0.329 1 59.47 64 LYS B C 1
ATOM 1831 O O . LYS B 1 64 ? -19.672 -8.086 -0.837 1 59.47 64 LYS B O 1
ATOM 1836 N N . LYS B 1 65 ? -21.188 -8.539 0.997 1 61.09 65 LYS B N 1
ATOM 1837 C CA . LYS B 1 65 ? -20.109 -8.531 1.99 1 61.09 65 LYS B CA 1
ATOM 1838 C C . LYS B 1 65 ? -19.406 -9.875 2.045 1 61.09 65 LYS B C 1
ATOM 1840 O O . LYS B 1 65 ? -20.031 -10.93 1.875 1 61.09 65 LYS B O 1
ATOM 1845 N N . ASN B 1 66 ? -18.156 -9.93 1.936 1 64.19 66 ASN B N 1
ATOM 1846 C CA . ASN B 1 66 ? -17.359 -11.148 2.021 1 64.19 66 ASN B CA 1
ATOM 1847 C C . ASN B 1 66 ? -17.578 -12.039 0.8 1 64.19 66 ASN B C 1
ATOM 1849 O O . ASN B 1 66 ? -18.078 -13.156 0.92 1 64.19 66 ASN B O 1
ATOM 1853 N N . SER B 1 67 ? -17.25 -11.477 -0.313 1 69.25 67 SER B N 1
ATOM 1854 C CA . SER B 1 67 ? -17.438 -12.211 -1.561 1 69.25 67 SER B CA 1
ATOM 1855 C C . SER B 1 67 ? -16.438 -13.352 -1.688 1 69.25 67 SER B C 1
ATOM 1857 O O . SER B 1 67 ? -15.266 -13.203 -1.333 1 69.25 67 SER B O 1
ATOM 1859 N N . LEU B 1 68 ? -17.062 -14.438 -1.987 1 74.12 68 LEU B N 1
ATOM 1860 C CA . LEU B 1 68 ? -16.266 -15.625 -2.256 1 74.12 68 LEU B CA 1
ATOM 1861 C C . LEU B 1 68 ? -15.789 -15.641 -3.703 1 74.12 68 LEU B C 1
ATOM 1863 O O . LEU B 1 68 ? -16.594 -15.469 -4.629 1 74.12 68 LEU B O 1
ATOM 1867 N N . VAL B 1 69 ? -14.5 -15.602 -3.832 1 78.44 69 VAL B N 1
ATOM 1868 C CA . VAL B 1 69 ? -13.891 -15.734 -5.152 1 78.44 69 VAL B CA 1
ATOM 1869 C C . VAL B 1 69 ? -13.281 -17.125 -5.305 1 78.44 69 VAL B C 1
ATOM 1871 O O . VAL B 1 69 ? -12.508 -17.562 -4.449 1 78.44 69 VAL B O 1
ATOM 1874 N N . LEU B 1 70 ? -13.695 -17.797 -6.301 1 70.06 70 LEU B N 1
ATOM 1875 C CA . LEU B 1 70 ? -13.164 -19.125 -6.582 1 70.06 70 LEU B CA 1
ATOM 1876 C C . LEU B 1 70 ? -11.984 -19.047 -7.551 1 70.06 70 LEU B C 1
ATOM 1878 O O . LEU B 1 70 ? -12.07 -18.359 -8.578 1 70.06 70 LEU B O 1
ATOM 1882 N N . PHE B 1 71 ? -10.93 -19.641 -7.047 1 74.62 71 PHE B N 1
ATOM 1883 C CA . PHE B 1 71 ? -9.734 -19.75 -7.871 1 74.62 71 PHE B CA 1
ATOM 1884 C C . PHE B 1 71 ? -9.594 -21.141 -8.461 1 74.62 71 PHE B C 1
ATOM 1886 O O . PHE B 1 71 ? -8.953 -22.016 -7.859 1 74.62 71 PHE B O 1
ATOM 1893 N N . TYR B 1 72 ? -10.281 -21.562 -9.5 1 68.25 72 TYR B N 1
ATOM 1894 C CA . TYR B 1 72 ? -10.422 -22.938 -9.969 1 68.25 72 TYR B CA 1
ATOM 1895 C C . TYR B 1 72 ? -9.164 -23.391 -10.711 1 68.25 72 TYR B C 1
ATOM 1897 O O . TYR B 1 72 ? -8.805 -24.578 -10.672 1 68.25 72 TYR B O 1
ATOM 1905 N N . GLU B 1 73 ? -8.406 -22.672 -11.273 1 78.94 73 GLU B N 1
ATOM 1906 C CA . GLU B 1 73 ? -7.293 -23.094 -12.117 1 78.94 73 GLU B CA 1
ATOM 1907 C C . GLU B 1 73 ? -5.953 -22.719 -11.484 1 78.94 73 GLU B C 1
ATOM 1909 O O . GLU B 1 73 ? -5.051 -22.234 -12.164 1 78.94 73 GLU B O 1
ATOM 1914 N N . THR B 1 74 ? -5.957 -23.125 -10.164 1 89.06 74 THR B N 1
ATOM 1915 C CA . THR B 1 74 ? -4.711 -22.859 -9.461 1 89.06 74 THR B CA 1
ATOM 1916 C C . THR B 1 74 ? -4.488 -23.859 -8.336 1 89.06 74 THR B C 1
ATOM 1918 O O . THR B 1 74 ? -5.238 -24.844 -8.219 1 89.06 74 THR B O 1
ATOM 1921 N N . THR B 1 75 ? -3.373 -23.953 -7.773 1 91.81 75 THR B N 1
ATOM 1922 C CA . THR B 1 75 ? -3.029 -24.75 -6.609 1 91.81 75 THR B CA 1
ATOM 1923 C C . THR B 1 75 ? -2.719 -23.859 -5.41 1 91.81 75 THR B C 1
ATOM 1925 O O . THR B 1 75 ? -2.535 -22.656 -5.559 1 91.81 75 THR B O 1
ATOM 1928 N N . ALA B 1 76 ? -2.705 -24.516 -4.238 1 92.06 76 ALA B N 1
ATOM 1929 C CA . ALA B 1 76 ? -2.463 -23.766 -3 1 92.06 76 ALA B CA 1
ATOM 1930 C C . ALA B 1 76 ? -1.099 -23.094 -3.027 1 92.06 76 ALA B C 1
ATOM 1932 O O . ALA B 1 76 ? -0.985 -21.906 -2.715 1 92.06 76 ALA B O 1
ATOM 1933 N N . PRO B 1 77 ? -0.036 -23.781 -3.492 1 94.38 77 PRO B N 1
ATOM 1934 C CA . PRO B 1 77 ? 1.275 -23.125 -3.508 1 94.38 77 PRO B CA 1
ATOM 1935 C C . PRO B 1 77 ? 1.322 -21.922 -4.438 1 94.38 77 PRO B C 1
ATOM 1937 O O . PRO B 1 77 ? 1.912 -20.891 -4.094 1 94.38 77 PRO B O 1
ATOM 1940 N N . VAL B 1 78 ? 0.68 -22.016 -5.562 1 95.44 78 VAL B N 1
ATOM 1941 C CA . VAL B 1 78 ? 0.688 -20.938 -6.547 1 95.44 78 VAL B CA 1
ATOM 1942 C C . VAL B 1 78 ? -0.145 -19.766 -6.035 1 95.44 78 VAL B C 1
ATOM 1944 O O . VAL B 1 78 ? 0.284 -18.609 -6.105 1 95.44 78 VAL B O 1
ATOM 1947 N N . THR B 1 79 ? -1.268 -20.094 -5.477 1 94.56 79 THR B N 1
ATOM 1948 C CA . THR B 1 79 ? -2.141 -19.062 -4.938 1 94.56 79 THR B CA 1
ATOM 1949 C C . THR B 1 79 ? -1.458 -18.312 -3.797 1 94.56 79 THR B C 1
ATOM 1951 O O . THR B 1 79 ? -1.503 -17.094 -3.734 1 94.56 79 THR B O 1
ATOM 1954 N N . GLN B 1 80 ? -0.824 -19.094 -2.998 1 94.31 80 GLN B N 1
ATOM 1955 C CA . GLN B 1 80 ? -0.124 -18.5 -1.868 1 94.31 80 GLN B CA 1
ATOM 1956 C C . GLN B 1 80 ? 1.003 -17.578 -2.344 1 94.31 80 GLN B C 1
ATOM 1958 O O . GLN B 1 80 ? 1.194 -16.484 -1.803 1 94.31 80 GLN B O 1
ATOM 1963 N N . ALA B 1 81 ? 1.732 -18 -3.314 1 96.75 81 ALA B N 1
ATOM 1964 C CA . ALA B 1 81 ? 2.812 -17.188 -3.871 1 96.75 81 ALA B CA 1
ATOM 1965 C C . ALA B 1 81 ? 2.277 -15.875 -4.438 1 96.75 81 ALA B C 1
ATOM 1967 O O . ALA B 1 81 ? 2.877 -14.82 -4.238 1 96.75 81 ALA B O 1
ATOM 1968 N N . ILE B 1 82 ? 1.165 -15.961 -5.086 1 96.94 82 ILE B N 1
ATOM 1969 C CA . ILE B 1 82 ? 0.555 -14.781 -5.695 1 96.94 82 ILE B CA 1
ATOM 1970 C C . ILE B 1 82 ? 0.077 -13.828 -4.605 1 96.94 82 ILE B C 1
ATOM 1972 O O . ILE B 1 82 ? 0.335 -12.617 -4.672 1 96.94 82 ILE B O 1
ATOM 1976 N N . LEU B 1 83 ? -0.539 -14.344 -3.59 1 96.31 83 LEU B N 1
ATOM 1977 C CA . LEU B 1 83 ? -1.018 -13.523 -2.482 1 96.31 83 LEU B CA 1
ATOM 1978 C C . LEU B 1 83 ? 0.148 -12.867 -1.747 1 96.31 83 LEU B C 1
ATOM 1980 O O . LEU B 1 83 ? 0.071 -11.695 -1.372 1 96.31 83 LEU B O 1
ATOM 1984 N N . ASP B 1 84 ? 1.172 -13.656 -1.556 1 97.19 84 ASP B N 1
ATOM 1985 C CA . ASP B 1 84 ? 2.359 -13.086 -0.921 1 97.19 84 ASP B CA 1
ATOM 1986 C C . ASP B 1 84 ? 2.902 -11.906 -1.725 1 97.19 84 ASP B C 1
ATOM 1988 O O . ASP B 1 84 ? 3.281 -10.883 -1.153 1 97.19 84 ASP B O 1
ATOM 1992 N N . TYR B 1 85 ? 2.908 -12.031 -3.006 1 98.19 85 TYR B N 1
ATOM 1993 C CA . TYR B 1 85 ? 3.336 -10.93 -3.867 1 98.19 85 TYR B CA 1
ATOM 1994 C C . TYR B 1 85 ? 2.422 -9.727 -3.705 1 98.19 85 TYR B C 1
ATOM 1996 O O . TYR B 1 85 ? 2.896 -8.594 -3.57 1 98.19 85 TYR B O 1
ATOM 2004 N N . MET B 1 86 ? 1.158 -9.953 -3.668 1 98.12 86 MET B N 1
ATOM 2005 C CA . MET B 1 86 ? 0.186 -8.859 -3.594 1 98.12 86 MET B CA 1
ATOM 2006 C C . MET B 1 86 ? 0.346 -8.078 -2.297 1 98.12 86 MET B C 1
ATOM 2008 O O . MET B 1 86 ? 0.107 -6.867 -2.264 1 98.12 86 MET B O 1
ATOM 2012 N N . TYR B 1 87 ? 0.85 -8.711 -1.254 1 98.19 87 TYR B N 1
ATOM 2013 C CA . TYR B 1 87 ? 0.932 -8.07 0.051 1 98.19 87 TYR B CA 1
ATOM 2014 C C . TYR B 1 87 ? 2.359 -7.621 0.35 1 98.19 87 TYR B C 1
ATOM 2016 O O . TYR B 1 87 ? 2.61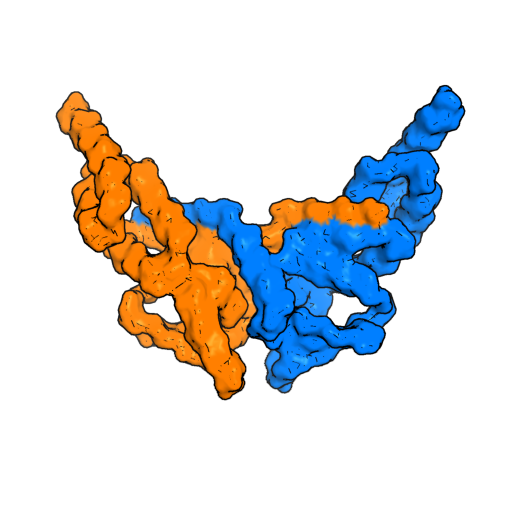5 -6.984 1.375 1 98.19 87 TYR B O 1
ATOM 2024 N N . SER B 1 88 ? 3.299 -7.914 -0.522 1 97.38 88 SER B N 1
ATOM 2025 C CA . SER B 1 88 ? 4.664 -7.594 -0.119 1 97.38 88 SER B CA 1
ATOM 2026 C C . SER B 1 88 ? 5.527 -7.227 -1.323 1 97.38 88 SER B C 1
ATOM 2028 O O . SER B 1 88 ? 6.613 -6.668 -1.169 1 97.38 88 SER B O 1
ATOM 2030 N N . GLY B 1 89 ? 5.129 -7.586 -2.486 1 97.69 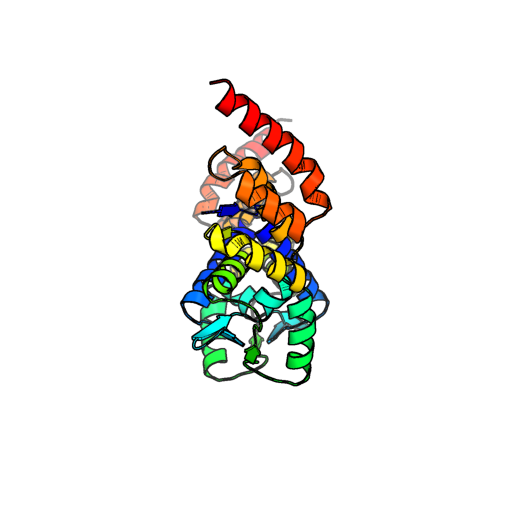89 GLY B N 1
ATOM 2031 C CA . GLY B 1 89 ? 5.973 -7.426 -3.66 1 97.69 89 GLY B CA 1
ATOM 2032 C C . GLY B 1 89 ? 7.012 -8.523 -3.803 1 97.69 89 GLY B C 1
ATOM 2033 O O . GLY B 1 89 ? 7.863 -8.469 -4.695 1 97.69 89 GLY B O 1
ATOM 2034 N N . ARG B 1 90 ? 6.895 -9.477 -2.955 1 97.31 90 ARG B N 1
ATOM 2035 C CA . ARG B 1 90 ? 7.824 -10.602 -2.984 1 97.31 90 ARG B CA 1
ATOM 2036 C C . ARG B 1 90 ? 7.105 -11.891 -3.338 1 97.31 90 ARG B C 1
ATOM 2038 O O . ARG B 1 90 ? 5.969 -12.117 -2.916 1 97.31 90 ARG B O 1
ATOM 2045 N N . LEU B 1 91 ? 7.738 -12.695 -4.098 1 97.5 91 LEU B N 1
ATOM 2046 C CA . LEU B 1 91 ? 7.188 -13.977 -4.527 1 97.5 91 LEU B CA 1
ATOM 2047 C C . LEU B 1 91 ? 8.234 -15.086 -4.422 1 97.5 91 LEU B C 1
ATOM 2049 O O . LEU B 1 91 ? 9.367 -14.914 -4.867 1 97.5 91 LEU B O 1
ATOM 2053 N N . ASP B 1 92 ? 7.93 -16.188 -3.736 1 97.44 92 ASP B N 1
ATOM 2054 C CA . ASP B 1 92 ? 8.727 -17.391 -3.629 1 97.44 92 ASP B CA 1
ATOM 2055 C C . ASP B 1 92 ? 7.953 -18.609 -4.129 1 97.44 92 ASP B C 1
ATOM 2057 O O . ASP B 1 92 ? 6.828 -18.859 -3.691 1 97.44 92 ASP B O 1
ATOM 2061 N N . ILE B 1 93 ? 8.602 -19.359 -4.992 1 95.94 93 ILE B N 1
ATOM 2062 C CA . ILE B 1 93 ? 7.871 -20.5 -5.531 1 95.94 93 ILE B CA 1
ATOM 2063 C C . ILE B 1 93 ? 8.859 -21.578 -5.969 1 95.94 93 ILE B C 1
ATOM 2065 O O . ILE B 1 93 ? 9.938 -21.266 -6.473 1 95.94 93 ILE B O 1
ATOM 2069 N N . GLU B 1 94 ? 8.461 -22.844 -5.738 1 93.81 94 GLU B N 1
ATOM 2070 C CA . GLU B 1 94 ? 9.273 -23.953 -6.23 1 93.81 94 GLU B CA 1
ATOM 2071 C C . GLU B 1 94 ? 9.258 -24.016 -7.754 1 93.81 94 GLU B C 1
ATOM 2073 O O . GLU B 1 94 ? 8.227 -23.75 -8.375 1 93.81 94 GLU B O 1
ATOM 2078 N N . MET B 1 95 ? 10.328 -24.547 -8.336 1 88.19 95 MET B N 1
ATOM 2079 C CA . MET B 1 95 ? 10.484 -24.578 -9.781 1 88.19 95 MET B CA 1
ATOM 2080 C C . MET B 1 95 ? 9.383 -25.406 -10.438 1 88.19 95 MET B C 1
ATOM 2082 O O . MET B 1 95 ? 8.93 -25.078 -11.539 1 88.19 95 MET B O 1
ATOM 2086 N N . LYS B 1 96 ? 8.953 -26.344 -9.773 1 89.69 96 LYS B N 1
ATOM 2087 C CA . LYS B 1 96 ? 7.973 -27.266 -10.352 1 89.69 96 LYS B CA 1
ATOM 2088 C C . LYS B 1 96 ? 6.625 -26.562 -10.539 1 89.69 96 LYS B C 1
ATOM 2090 O O . LYS B 1 96 ? 5.766 -27.062 -11.273 1 89.69 96 LYS B O 1
ATOM 2095 N N . HIS B 1 97 ? 6.445 -25.375 -9.883 1 93.56 97 HIS B N 1
ATOM 2096 C CA . HIS B 1 97 ? 5.16 -24.688 -9.945 1 93.56 97 HIS B CA 1
ATOM 2097 C C . HIS B 1 97 ? 5.246 -23.453 -10.82 1 93.56 97 HIS B C 1
ATOM 2099 O O . HIS B 1 97 ? 4.254 -22.734 -11.008 1 93.56 97 HIS B O 1
ATOM 2105 N N . VAL B 1 98 ? 6.344 -23.172 -11.43 1 92.31 98 VAL B N 1
ATOM 2106 C CA . VAL B 1 98 ? 6.602 -21.906 -12.094 1 92.31 98 VAL B CA 1
ATOM 2107 C C . VAL B 1 98 ? 5.715 -21.766 -13.328 1 92.31 98 VAL B C 1
ATOM 2109 O O . VAL B 1 98 ? 5.203 -20.688 -13.625 1 92.31 98 VAL B O 1
ATOM 2112 N N . ASP B 1 99 ? 5.551 -22.828 -14.008 1 89.62 99 ASP B N 1
ATOM 2113 C CA . ASP B 1 99 ? 4.711 -22.766 -15.195 1 89.62 99 ASP B CA 1
ATOM 2114 C C . ASP B 1 99 ? 3.285 -22.344 -14.852 1 89.62 99 ASP B C 1
ATOM 2116 O O . ASP B 1 99 ? 2.746 -21.406 -15.445 1 89.62 99 ASP B O 1
ATOM 2120 N N . LEU B 1 100 ? 2.689 -23 -13.891 1 92 100 LEU B N 1
ATOM 2121 C CA . LEU B 1 100 ? 1.334 -22.688 -13.453 1 92 100 LEU B CA 1
ATOM 2122 C C . LEU B 1 100 ? 1.268 -21.266 -12.891 1 92 100 LEU B C 1
ATOM 2124 O O . LEU B 1 100 ? 0.285 -20.547 -13.102 1 92 100 LEU B O 1
ATOM 2128 N N . LEU B 1 101 ? 2.297 -20.844 -12.211 1 94.75 101 LEU B N 1
ATOM 2129 C CA . LEU B 1 101 ? 2.367 -19.484 -11.68 1 94.75 101 LEU B CA 1
ATOM 2130 C C . LEU B 1 101 ? 2.285 -18.453 -12.805 1 94.75 101 LEU B C 1
ATOM 2132 O O . LEU B 1 101 ? 1.483 -17.516 -12.734 1 94.75 101 LEU B O 1
ATOM 2136 N N . LEU B 1 102 ? 3.105 -18.672 -13.797 1 91.88 102 LEU B N 1
ATOM 2137 C CA . LEU B 1 102 ? 3.15 -17.719 -14.906 1 91.88 102 LEU B CA 1
ATOM 2138 C C . LEU B 1 102 ? 1.803 -17.656 -15.617 1 91.88 102 LEU B C 1
ATOM 2140 O O . LEU B 1 102 ? 1.359 -16.562 -16 1 91.88 102 LEU B O 1
ATOM 2144 N N . ARG B 1 103 ? 1.179 -18.703 -15.75 1 91.06 103 ARG B N 1
ATOM 2145 C CA . ARG B 1 103 ? -0.142 -18.734 -16.375 1 91.06 103 ARG B CA 1
ATOM 2146 C C . ARG B 1 103 ? -1.159 -17.969 -15.523 1 91.06 103 ARG B C 1
ATOM 2148 O O . ARG B 1 103 ? -2.002 -17.25 -16.062 1 91.06 103 ARG B O 1
ATOM 2155 N N . ASN B 1 104 ? -1.111 -18.172 -14.273 1 94.06 104 ASN B N 1
ATOM 2156 C CA . ASN B 1 104 ? -2.027 -17.469 -13.383 1 94.06 104 ASN B CA 1
ATOM 2157 C C . ASN B 1 104 ? -1.772 -15.961 -13.383 1 94.06 104 ASN B C 1
ATOM 2159 O O . ASN B 1 104 ? -2.715 -15.172 -13.383 1 94.06 104 ASN B O 1
ATOM 2163 N N . LEU B 1 105 ? -0.513 -15.641 -13.359 1 94.88 105 LEU B N 1
ATOM 2164 C CA . LEU B 1 105 ? -0.182 -14.219 -13.438 1 94.88 105 LEU B CA 1
ATOM 2165 C C . LEU B 1 105 ? -0.711 -13.609 -14.727 1 94.88 105 LEU B C 1
ATOM 2167 O O . LEU B 1 105 ? -1.188 -12.469 -14.734 1 94.88 105 LEU B O 1
ATOM 2171 N N . ASP B 1 106 ? -0.597 -14.359 -15.789 1 91.31 106 ASP B N 1
ATOM 2172 C CA . ASP B 1 106 ? -1.145 -13.914 -17.062 1 91.31 106 ASP B CA 1
ATOM 2173 C C . ASP B 1 106 ? -2.66 -13.75 -16.984 1 91.31 106 ASP B C 1
ATOM 2175 O O . ASP B 1 106 ? -3.201 -12.719 -17.391 1 91.31 106 ASP B O 1
ATOM 2179 N N . TYR B 1 107 ? -3.273 -14.711 -16.438 1 91.88 107 TYR B 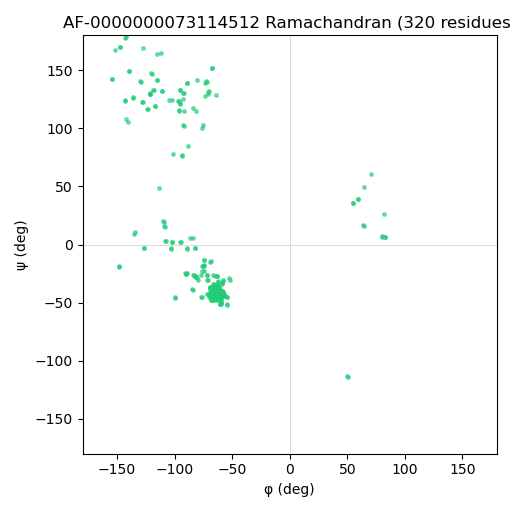N 1
ATOM 2180 C CA . TYR B 1 107 ? -4.723 -14.688 -16.281 1 91.88 107 TYR B CA 1
ATOM 2181 C C . TYR B 1 107 ? -5.164 -13.477 -15.469 1 91.88 107 TYR B C 1
ATOM 2183 O O . TYR B 1 107 ? -6.121 -12.789 -15.828 1 91.88 107 TYR B O 1
ATOM 2191 N N . LEU B 1 108 ? -4.449 -13.188 -14.406 1 95 108 LEU B N 1
ATOM 2192 C CA . LEU B 1 108 ? -4.801 -12.109 -13.492 1 95 108 LEU B CA 1
ATOM 2193 C C . LEU B 1 108 ? -4.316 -10.766 -14.016 1 95 108 LEU B C 1
ATOM 2195 O O . LEU B 1 108 ? -4.488 -9.742 -13.359 1 95 108 LEU B O 1
ATOM 2199 N N . GLU B 1 109 ? -3.625 -10.812 -15.156 1 95.56 109 GLU B N 1
ATOM 2200 C CA . GLU B 1 109 ? -3.1 -9.625 -15.82 1 95.56 109 GLU B CA 1
ATOM 2201 C C . GLU B 1 109 ? -2.133 -8.867 -14.906 1 95.56 109 GLU B C 1
ATOM 2203 O O . GLU B 1 109 ? -2.195 -7.641 -14.805 1 95.56 109 GLU B O 1
ATOM 2208 N N . MET B 1 110 ? -1.357 -9.609 -14.188 1 96.25 110 MET B N 1
ATOM 2209 C CA . MET B 1 110 ? -0.294 -9.055 -13.352 1 96.25 110 MET B CA 1
ATOM 2210 C C . MET B 1 110 ? 1.032 -9.031 -14.109 1 96.25 110 MET B C 1
ATOM 2212 O O . MET B 1 110 ? 1.957 -9.773 -13.766 1 96.25 110 MET B O 1
ATOM 2216 N N . GLU B 1 111 ? 1.144 -8.086 -14.977 1 94.12 111 GLU B N 1
ATOM 2217 C CA . GLU B 1 111 ? 2.229 -8.039 -15.953 1 94.12 111 GLU B CA 1
ATOM 2218 C C . GLU B 1 111 ? 3.57 -7.773 -15.281 1 94.12 111 GLU B C 1
ATOM 2220 O O . GLU B 1 111 ? 4.578 -8.398 -15.617 1 94.12 111 GLU B O 1
ATOM 2225 N N . ASP B 1 112 ? 3.586 -6.898 -14.336 1 95.25 112 ASP B N 1
ATOM 2226 C CA . ASP B 1 112 ? 4.84 -6.566 -13.672 1 95.25 112 ASP B CA 1
ATOM 2227 C C . ASP B 1 112 ? 5.398 -7.773 -12.922 1 95.25 112 ASP B C 1
ATOM 2229 O O . ASP B 1 112 ? 6.594 -8.055 -12.984 1 95.25 112 ASP B O 1
ATOM 2233 N N . ALA B 1 113 ? 4.531 -8.43 -12.242 1 96.12 113 ALA B N 1
ATOM 2234 C CA . ALA B 1 113 ? 4.965 -9.617 -11.516 1 96.12 113 ALA B CA 1
ATOM 2235 C C . ALA B 1 113 ? 5.496 -10.688 -12.461 1 96.12 113 ALA B C 1
ATOM 2237 O O . ALA B 1 113 ? 6.527 -11.312 -12.195 1 96.12 113 ALA B O 1
ATOM 2238 N N . LYS B 1 114 ? 4.785 -10.875 -13.523 1 92.94 114 LYS B N 1
ATOM 2239 C CA . LYS B 1 114 ? 5.215 -11.859 -14.516 1 92.94 114 LYS B CA 1
ATOM 2240 C C . LYS B 1 114 ? 6.594 -11.508 -15.07 1 92.94 114 LYS B C 1
ATOM 2242 O O . LYS B 1 114 ? 7.473 -12.375 -15.148 1 92.94 114 LYS B O 1
ATOM 2247 N N . LYS B 1 115 ? 6.77 -10.312 -15.414 1 91.25 115 LYS B N 1
ATOM 2248 C CA . LYS B 1 115 ? 8.047 -9.852 -15.953 1 91.25 115 LYS B CA 1
ATOM 2249 C C . LYS B 1 115 ? 9.172 -10.055 -14.945 1 91.25 115 LYS B C 1
ATOM 2251 O O . LYS B 1 115 ? 10.266 -10.5 -15.312 1 91.25 115 LYS B O 1
ATOM 2256 N N . GLU B 1 116 ? 8.898 -9.711 -13.711 1 93.25 116 GLU B N 1
ATOM 2257 C CA . GLU B 1 116 ? 9.914 -9.883 -12.68 1 93.25 116 GLU B CA 1
ATOM 2258 C C . GLU B 1 116 ? 10.25 -11.359 -12.477 1 93.25 116 GLU B C 1
ATOM 2260 O O . GLU B 1 116 ? 11.406 -11.711 -12.227 1 93.25 116 GLU B O 1
ATOM 2265 N N . CYS B 1 117 ? 9.305 -12.219 -12.547 1 92.5 117 CYS B N 1
ATOM 2266 C CA . CYS B 1 117 ? 9.539 -13.656 -12.445 1 92.5 117 CYS B CA 1
ATOM 2267 C C . CYS B 1 117 ? 10.398 -14.156 -13.602 1 92.5 117 CYS B C 1
ATOM 2269 O O . CYS B 1 117 ? 11.344 -14.914 -13.391 1 92.5 117 CYS B O 1
ATOM 2271 N N . GLU B 1 118 ? 10.062 -13.711 -14.758 1 87.25 118 GLU B N 1
ATOM 2272 C CA . GLU B 1 118 ? 10.844 -14.078 -15.93 1 87.25 118 GLU B CA 1
ATOM 2273 C C . GLU B 1 118 ? 12.289 -13.617 -15.805 1 87.25 118 GLU B C 1
ATOM 2275 O O . GLU B 1 118 ? 13.219 -14.359 -16.125 1 87.25 118 GLU B O 1
ATOM 2280 N N . ARG B 1 119 ? 12.406 -12.453 -15.375 1 88.25 119 ARG B N 1
ATOM 2281 C CA . ARG B 1 119 ? 13.75 -11.914 -15.164 1 88.25 119 ARG B CA 1
ATOM 2282 C C . ARG B 1 119 ? 14.523 -12.766 -14.164 1 88.25 119 ARG B C 1
ATOM 2284 O O . ARG B 1 119 ? 15.703 -13.062 -14.375 1 88.25 119 ARG B O 1
ATOM 2291 N N . ALA B 1 120 ? 13.875 -13.094 -13.117 1 89.69 120 ALA B N 1
ATOM 2292 C CA . ALA B 1 120 ? 14.523 -13.914 -12.094 1 89.69 120 ALA B CA 1
ATOM 2293 C C . ALA B 1 120 ? 14.93 -15.273 -12.664 1 89.69 120 ALA B C 1
ATOM 2295 O O . ALA B 1 120 ? 16 -15.789 -12.336 1 89.69 120 ALA B O 1
ATOM 2296 N N . LEU B 1 121 ? 14.109 -15.859 -13.461 1 86.75 121 LEU B N 1
ATOM 2297 C CA . LEU B 1 121 ? 14.406 -17.141 -14.094 1 86.75 121 LEU B CA 1
ATOM 2298 C C . LEU B 1 121 ? 15.648 -17.047 -14.969 1 86.75 121 LEU B C 1
ATOM 2300 O O . LEU B 1 121 ? 16.531 -17.906 -14.914 1 86.75 121 LEU B O 1
ATOM 2304 N N . ILE B 1 122 ? 15.68 -16.016 -15.719 1 84.25 122 ILE B N 1
ATOM 2305 C CA . ILE B 1 122 ? 16.766 -15.805 -16.656 1 84.25 122 ILE B CA 1
ATOM 2306 C C . ILE B 1 122 ? 18.078 -15.594 -15.906 1 84.25 122 ILE B C 1
ATOM 2308 O O . ILE B 1 122 ? 19.125 -16.109 -16.297 1 84.25 122 ILE B O 1
ATOM 2312 N N . THR B 1 123 ? 18 -14.891 -14.836 1 85.88 123 THR B N 1
ATOM 2313 C CA . THR B 1 123 ? 19.203 -14.555 -14.086 1 85.88 123 THR B CA 1
ATOM 2314 C C . THR B 1 123 ? 19.719 -15.766 -13.32 1 85.88 123 THR B C 1
ATOM 2316 O O . THR B 1 123 ? 20.891 -15.812 -12.953 1 85.88 123 THR B O 1
ATOM 2319 N N . ASN B 1 124 ? 18.844 -16.781 -13.141 1 84.12 124 ASN B N 1
ATOM 2320 C CA . ASN B 1 124 ? 19.234 -17.938 -12.328 1 84.12 124 ASN B CA 1
ATOM 2321 C C . ASN B 1 124 ? 19.438 -19.188 -13.172 1 84.12 124 ASN B C 1
ATOM 2323 O O . ASN B 1 124 ? 19.469 -20.297 -12.648 1 84.12 124 ASN B O 1
ATOM 2327 N N . ILE B 1 125 ? 19.625 -19.031 -14.414 1 84.56 125 ILE B N 1
ATOM 2328 C CA . ILE B 1 125 ? 19.797 -20.172 -15.305 1 84.56 125 ILE B CA 1
ATOM 2329 C C . ILE B 1 125 ? 21.141 -20.844 -15.031 1 84.56 125 ILE B C 1
ATOM 2331 O O . ILE B 1 125 ? 22.156 -20.172 -14.812 1 84.56 125 ILE B O 1
ATOM 2335 N N . ASN B 1 126 ? 21.141 -22.031 -14.906 1 83.94 126 ASN B N 1
ATOM 2336 C CA . ASN B 1 126 ? 22.344 -22.844 -14.82 1 83.94 126 ASN B CA 1
ATOM 2337 C C . ASN B 1 126 ? 22.188 -24.172 -15.539 1 83.94 126 ASN B C 1
ATOM 2339 O O . ASN B 1 126 ? 21.125 -24.453 -16.094 1 83.94 126 ASN B O 1
ATOM 2343 N N . PHE B 1 127 ? 23.172 -24.953 -15.555 1 82.44 127 PHE B N 1
ATOM 2344 C CA . PHE B 1 127 ? 23.172 -26.203 -16.312 1 82.44 127 PHE B CA 1
ATOM 2345 C C . PHE B 1 127 ? 22.109 -27.156 -15.789 1 82.44 127 PHE B C 1
ATOM 2347 O O . PHE B 1 127 ? 21.484 -27.875 -16.562 1 82.44 127 PHE B O 1
ATOM 2354 N N . GLY B 1 128 ? 21.859 -27.172 -14.562 1 83.75 128 GLY B N 1
ATOM 2355 C CA . GLY B 1 128 ? 20.922 -28.109 -13.938 1 83.75 128 GLY B CA 1
ATOM 2356 C C . GLY B 1 128 ? 19.469 -27.781 -14.203 1 83.75 128 GLY B C 1
ATOM 2357 O O . GLY B 1 128 ? 18.609 -28.656 -14.141 1 83.75 128 GLY B O 1
ATOM 2358 N N . ASN B 1 129 ? 19.219 -26.516 -14.617 1 83.69 129 ASN B N 1
ATOM 2359 C CA . ASN B 1 129 ? 17.812 -26.125 -14.742 1 83.69 129 ASN B CA 1
ATOM 2360 C C . ASN B 1 129 ? 17.516 -25.562 -16.125 1 83.69 129 ASN B C 1
ATOM 2362 O O . ASN B 1 129 ? 16.375 -25.25 -16.438 1 83.69 129 ASN B O 1
ATOM 2366 N N . CYS B 1 130 ? 18.484 -25.406 -17.031 1 83.69 130 CYS B N 1
ATOM 2367 C CA . CYS B 1 130 ? 18.359 -24.719 -18.312 1 83.69 130 CYS B CA 1
ATOM 2368 C C . CYS B 1 130 ? 17.312 -25.406 -19.188 1 83.69 130 CYS B C 1
ATOM 2370 O O . CYS B 1 130 ? 16.547 -24.734 -19.891 1 83.69 130 CYS B O 1
ATOM 2372 N N . PHE B 1 131 ? 17.281 -26.703 -19.141 1 81.19 131 PHE B N 1
ATOM 2373 C CA . PHE B 1 131 ? 16.312 -27.406 -19.953 1 81.19 131 PHE B CA 1
ATOM 2374 C C . PHE B 1 131 ? 14.891 -27.109 -19.484 1 81.19 131 PHE B C 1
ATOM 2376 O O . PHE B 1 131 ? 13.992 -26.875 -20.297 1 81.19 131 PHE B O 1
ATOM 2383 N N . GLY B 1 132 ? 14.711 -27.156 -18.219 1 81.31 132 GLY B N 1
ATOM 2384 C CA . GLY B 1 132 ? 13.406 -26.828 -17.656 1 81.31 132 GLY B CA 1
ATOM 2385 C C . GLY B 1 132 ? 12.945 -25.422 -17.984 1 81.31 132 GLY B C 1
ATOM 2386 O O . GLY B 1 132 ? 11.781 -25.203 -18.328 1 81.31 132 GLY B O 1
ATOM 2387 N N . ILE B 1 133 ? 13.852 -24.531 -17.938 1 83.75 133 ILE B N 1
ATOM 2388 C CA . ILE B 1 133 ? 13.547 -23.125 -18.203 1 83.75 133 ILE B CA 1
ATOM 2389 C C . ILE B 1 133 ? 13.211 -22.953 -19.688 1 83.75 133 ILE B C 1
ATOM 2391 O O . ILE B 1 133 ? 12.336 -22.156 -20.031 1 83.75 133 ILE B O 1
ATOM 2395 N N . LEU B 1 134 ? 13.93 -23.703 -20.5 1 81.81 134 LEU B N 1
ATOM 2396 C CA . LEU B 1 134 ? 13.641 -23.672 -21.938 1 81.81 134 LEU B CA 1
ATOM 2397 C C . LEU B 1 134 ? 12.219 -24.141 -22.219 1 81.81 134 LEU B C 1
ATOM 2399 O O . LEU B 1 134 ? 11.508 -23.531 -23.016 1 81.81 134 LEU B O 1
ATOM 2403 N N . VAL B 1 135 ? 11.859 -25.156 -21.578 1 81.38 135 VAL B N 1
ATOM 2404 C CA . VAL B 1 135 ? 10.516 -25.703 -21.75 1 81.38 135 VAL B CA 1
ATOM 2405 C C . VAL B 1 135 ? 9.477 -24.672 -21.281 1 81.38 135 VAL B C 1
ATOM 2407 O O . VAL B 1 135 ? 8.453 -24.484 -21.938 1 81.38 135 VAL B O 1
ATOM 2410 N N . LEU B 1 136 ? 9.711 -24.016 -20.203 1 81.81 136 LEU B N 1
ATOM 2411 C CA . LEU B 1 136 ? 8.82 -22.984 -19.672 1 81.81 136 LEU B CA 1
ATOM 2412 C C . LEU B 1 136 ? 8.672 -21.844 -20.656 1 81.81 136 LEU B C 1
ATOM 2414 O O . LEU B 1 136 ? 7.57 -21.312 -20.844 1 81.81 136 LEU B O 1
ATOM 2418 N N . ALA B 1 137 ? 9.758 -21.453 -21.234 1 79.56 137 ALA B N 1
ATOM 2419 C CA . ALA B 1 137 ? 9.781 -20.344 -22.172 1 79.56 137 ALA B CA 1
ATOM 2420 C C . ALA B 1 137 ? 8.953 -20.656 -23.422 1 79.56 137 ALA B C 1
ATOM 2422 O O . ALA B 1 137 ? 8.273 -19.781 -23.953 1 79.56 137 ALA B O 1
ATOM 2423 N N . ILE B 1 138 ? 9 -21.844 -23.859 1 77.31 138 ILE B N 1
ATOM 2424 C CA . ILE B 1 138 ? 8.273 -22.266 -25.047 1 77.31 138 ILE B CA 1
ATOM 2425 C C . ILE B 1 138 ? 6.773 -22.203 -24.797 1 77.31 138 ILE B C 1
ATOM 2427 O O . ILE B 1 138 ? 6 -21.781 -25.656 1 77.31 138 ILE B O 1
ATOM 2431 N N . HIS B 1 139 ? 6.395 -22.484 -23.562 1 75.06 139 HIS B N 1
ATOM 2432 C CA . HIS B 1 139 ? 4.984 -22.578 -23.219 1 75.06 139 HIS B CA 1
ATOM 2433 C C . HIS B 1 139 ? 4.41 -21.203 -22.891 1 75.06 139 HIS B C 1
ATOM 2435 O O . HIS B 1 139 ? 3.225 -20.938 -23.125 1 75.06 139 HIS B O 1
ATOM 2441 N N . ASN B 1 140 ? 5.184 -20.438 -22.25 1 67.94 140 ASN B N 1
ATOM 2442 C CA . ASN B 1 140 ? 4.629 -19.234 -21.656 1 67.94 140 ASN B CA 1
ATOM 2443 C C . ASN B 1 140 ? 4.902 -18 -22.5 1 67.94 140 ASN B C 1
ATOM 2445 O O . ASN B 1 140 ? 4.219 -16.984 -22.375 1 67.94 140 ASN B O 1
ATOM 2449 N N . CYS B 1 141 ? 6.062 -17.766 -23 1 62.06 141 CYS B N 1
ATOM 2450 C CA . CYS B 1 141 ? 6.375 -16.453 -23.547 1 62.06 141 CYS B CA 1
ATOM 2451 C C . CYS B 1 141 ? 7.211 -16.562 -24.812 1 62.06 141 CYS B C 1
ATOM 2453 O O . CYS B 1 141 ? 8.312 -17.109 -24.781 1 62.06 141 CYS B O 1
ATOM 2455 N N . SER B 1 142 ? 6.535 -16.312 -25.875 1 59.5 142 SER B N 1
ATOM 2456 C CA . SER B 1 142 ? 7.285 -16.125 -27.109 1 59.5 142 SER B CA 1
ATOM 2457 C C . SER B 1 142 ? 8.375 -15.07 -26.938 1 59.5 142 SER B C 1
ATOM 2459 O O . SER B 1 142 ? 9.484 -15.227 -27.438 1 59.5 142 SER B O 1
ATOM 2461 N N . THR B 1 143 ? 8.062 -14.188 -26.047 1 58.81 143 THR B N 1
ATOM 2462 C CA . THR B 1 143 ? 8.992 -13.062 -25.969 1 58.81 143 THR B CA 1
ATOM 2463 C C . THR B 1 143 ? 10.234 -13.438 -25.156 1 58.81 143 THR B C 1
ATOM 2465 O O . THR B 1 143 ? 11.336 -12.984 -25.469 1 58.81 143 THR B O 1
ATOM 2468 N N . MET B 1 144 ? 10.039 -14.336 -24.234 1 63.44 144 MET B N 1
ATOM 2469 C CA . MET B 1 144 ? 11.148 -14.727 -23.359 1 63.44 144 MET B CA 1
ATOM 2470 C C . MET B 1 144 ? 12.117 -15.656 -24.094 1 63.44 144 MET B C 1
ATOM 2472 O O . MET B 1 144 ? 13.305 -15.68 -23.797 1 63.44 144 MET B O 1
ATOM 2476 N N . ILE B 1 145 ? 11.578 -16.266 -25.078 1 66.88 145 ILE B N 1
ATOM 2477 C CA . ILE B 1 145 ? 12.344 -17.328 -25.719 1 66.88 145 ILE B CA 1
ATOM 2478 C C . ILE B 1 145 ? 13.641 -16.75 -26.297 1 66.88 145 ILE B C 1
ATOM 2480 O O . ILE B 1 145 ? 14.711 -17.344 -26.141 1 66.88 145 ILE B O 1
ATOM 2484 N N . ARG B 1 146 ? 13.492 -15.547 -26.797 1 67.5 146 ARG B N 1
ATOM 2485 C CA . ARG B 1 146 ? 14.688 -15.023 -27.453 1 67.5 146 ARG B CA 1
ATOM 2486 C C . ARG B 1 146 ? 15.758 -14.672 -26.422 1 67.5 146 ARG B C 1
ATOM 2488 O O . ARG B 1 146 ? 16.953 -14.906 -26.672 1 67.5 146 ARG B O 1
ATOM 2495 N N . PHE B 1 147 ? 15.344 -14.305 -25.297 1 68.88 147 PHE B N 1
ATOM 2496 C CA . PHE B 1 147 ? 16.297 -13.859 -24.297 1 68.88 147 PHE B CA 1
ATOM 2497 C C . PHE B 1 147 ? 16.938 -15.047 -23.578 1 68.88 147 PHE B C 1
ATOM 2499 O O . PHE B 1 147 ? 18.141 -15.031 -23.297 1 68.88 147 PHE B O 1
ATOM 2506 N N . ILE B 1 148 ? 16.203 -16 -23.578 1 74.94 148 ILE B N 1
ATOM 2507 C CA . ILE B 1 148 ? 16.688 -17.094 -22.75 1 74.94 148 ILE B CA 1
ATOM 2508 C C . ILE B 1 148 ? 17.547 -18.047 -23.578 1 74.94 148 ILE B C 1
ATOM 2510 O O . ILE B 1 148 ? 18.469 -18.672 -23.047 1 74.94 148 ILE B O 1
ATOM 2514 N N . PHE B 1 149 ? 17.312 -18.047 -24.844 1 74.69 149 PHE B N 1
ATOM 2515 C CA . PHE B 1 149 ? 18.062 -18.953 -25.703 1 74.69 149 PHE B CA 1
ATOM 2516 C C . PHE B 1 149 ? 19.547 -18.656 -25.625 1 74.69 149 PHE B C 1
ATOM 2518 O O . PHE B 1 149 ? 20.375 -19.578 -25.5 1 74.69 149 PHE B O 1
ATOM 2525 N N . ASN B 1 150 ? 19.812 -17.422 -25.75 1 77.81 150 ASN B N 1
ATOM 2526 C CA . ASN B 1 150 ? 21.219 -17.047 -25.703 1 77.81 150 ASN B CA 1
ATOM 2527 C C . ASN B 1 150 ? 21.859 -17.406 -24.375 1 77.81 150 ASN B C 1
ATOM 2529 O O . ASN B 1 150 ? 23 -17.859 -24.328 1 77.81 150 ASN B O 1
ATOM 2533 N N . ASP B 1 151 ? 21.188 -17.188 -23.375 1 79 151 ASP B N 1
ATOM 2534 C CA . ASP B 1 151 ? 21.703 -17.469 -22.047 1 79 151 ASP B CA 1
ATOM 2535 C C . ASP B 1 151 ? 21.875 -18.969 -21.828 1 79 151 ASP B C 1
ATOM 2537 O O . ASP B 1 151 ? 22.875 -19.406 -21.25 1 79 151 ASP B O 1
ATOM 2541 N N . ILE B 1 152 ? 21.031 -19.672 -22.344 1 79.94 152 ILE B N 1
ATOM 2542 C CA . ILE B 1 152 ? 21.078 -21.125 -22.203 1 79.94 152 ILE B CA 1
ATOM 2543 C C . ILE B 1 152 ? 22.25 -21.688 -22.984 1 79.94 152 ILE B C 1
ATOM 2545 O O . ILE B 1 152 ? 23 -22.531 -22.484 1 79.94 152 ILE B O 1
ATOM 2549 N N . LEU B 1 153 ? 22.328 -21.172 -24.156 1 77.44 153 LEU B N 1
ATOM 2550 C CA . LEU B 1 153 ? 23.453 -21.625 -24.984 1 77.44 153 LEU B CA 1
ATOM 2551 C C . LEU B 1 153 ? 24.781 -21.328 -24.297 1 77.44 153 LEU B C 1
ATOM 2553 O O . LEU B 1 153 ? 25.688 -22.156 -24.328 1 77.44 153 LEU B O 1
ATOM 2557 N N . TYR B 1 154 ? 24.812 -20.219 -23.734 1 80.5 154 TYR B N 1
ATOM 2558 C CA . TYR B 1 154 ? 26.016 -19.812 -23.031 1 80.5 154 TYR B CA 1
ATOM 2559 C C . TYR B 1 154 ? 26.312 -20.75 -21.875 1 80.5 154 TYR B C 1
ATOM 2561 O O . TYR B 1 154 ? 27.453 -21.219 -21.719 1 80.5 154 TYR B O 1
ATOM 2569 N N . VAL B 1 155 ? 25.375 -21.094 -21.141 1 80.38 155 VAL B N 1
ATOM 2570 C CA . VAL B 1 155 ? 25.547 -21.938 -19.969 1 80.38 155 VAL B CA 1
ATOM 2571 C C . VAL B 1 155 ? 25.922 -23.359 -20.391 1 80.38 155 VAL B C 1
ATOM 2573 O O . VAL B 1 155 ? 26.781 -23.984 -19.781 1 80.38 155 VAL B O 1
ATOM 2576 N N . ILE B 1 156 ? 25.266 -23.828 -21.375 1 76.12 156 ILE B N 1
ATOM 2577 C CA . ILE B 1 156 ? 25.547 -25.172 -21.875 1 76.12 156 ILE B CA 1
ATOM 2578 C C . ILE B 1 156 ? 27 -25.234 -22.375 1 76.12 156 ILE B C 1
ATOM 2580 O O . ILE B 1 156 ? 27.734 -26.172 -22.031 1 76.12 156 ILE B O 1
ATOM 2584 N N . ARG B 1 157 ? 27.344 -24.266 -23.062 1 76.81 157 ARG B N 1
ATOM 2585 C CA . ARG B 1 157 ? 28.688 -24.234 -23.641 1 76.81 157 ARG B CA 1
ATOM 2586 C C . ARG B 1 157 ? 29.75 -24.172 -22.547 1 76.81 157 ARG B C 1
ATOM 2588 O O . ARG B 1 157 ? 30.781 -24.844 -22.641 1 76.81 157 ARG B O 1
ATOM 2595 N N . THR B 1 158 ? 29.484 -23.344 -21.609 1 76.62 158 THR B N 1
ATOM 2596 C CA . THR B 1 158 ? 30.469 -23.141 -20.547 1 76.62 158 THR B CA 1
ATOM 2597 C C . THR B 1 158 ? 30.609 -24.406 -19.703 1 76.62 158 THR B C 1
ATOM 2599 O O . THR B 1 158 ? 31.703 -24.703 -19.203 1 76.62 158 THR B O 1
ATOM 2602 N N . GLU B 1 159 ? 29.578 -25.078 -19.453 1 73.94 159 GLU B N 1
ATOM 2603 C CA . GLU B 1 159 ? 29.625 -26.281 -18.625 1 73.94 159 GLU B CA 1
ATOM 2604 C C . GLU B 1 159 ? 30.203 -27.469 -19.391 1 73.94 159 GLU B C 1
ATOM 2606 O O . GLU B 1 159 ? 30.891 -28.312 -18.828 1 73.94 159 GLU B O 1
ATOM 2611 N N . ILE B 1 160 ? 29.781 -27.672 -20.578 1 62.72 160 ILE B N 1
ATOM 2612 C CA . ILE B 1 160 ? 30.297 -28.781 -21.359 1 62.72 160 ILE B CA 1
ATOM 2613 C C . ILE B 1 160 ? 31.797 -28.594 -21.594 1 62.72 160 ILE B C 1
ATOM 2615 O O . ILE B 1 160 ? 32.562 -29.578 -21.609 1 62.72 160 ILE B O 1
ATOM 2619 N N . PHE B 1 161 ? 32.281 -27.422 -21.844 1 63.56 161 PHE B N 1
ATOM 2620 C CA . PHE B 1 161 ? 33.688 -27.234 -22.125 1 63.56 161 PHE B CA 1
ATOM 2621 C C . PHE B 1 161 ? 34.5 -27.109 -20.844 1 63.56 161 PHE B C 1
ATOM 2623 O O . PHE B 1 161 ? 35.719 -26.922 -20.891 1 63.56 161 PHE B O 1
ATOM 2630 N N . LYS B 1 162 ? 33.906 -27.281 -19.766 1 56.12 162 LYS B N 1
ATOM 2631 C CA . LYS B 1 162 ? 34.719 -27.484 -18.578 1 56.12 162 LYS B CA 1
ATOM 2632 C C . LYS B 1 162 ? 35.156 -28.938 -18.469 1 56.12 162 LYS B C 1
ATOM 2634 O O . LYS B 1 162 ? 34.469 -29.844 -18.953 1 56.12 162 LYS B O 1
#

Foldseek 3Di:
DDDDDDPCVVQVVLVVQVVCQVVVHPFFEWEDAPPDIGTHHLCLLVVQFVVSVVVVVVVVVVVDTHDYDYDPQAHPQLVVQVVCCSSHVDGDHDLVCVLVNLVVCVVRVRVVNNVVSLVVCQVPDAPVCLVVNCVSCVPRHPVSNVVNVVSSVVRVVVVVVD/DDDDDDPCVVQVVLVVQVVCQVVVHPFFEWEDAPPDIGTHHLCLLVVQFVVSVVVVVVVVVVVDTHDYDYDPQAHPQLVVQVVCCSSHVDGDHDLVCVLSNLVVCVVRVRVVNNVVSLVVCQVPDAPVCLVVNCVSCVPRPPPSNVVNVVSSVVRVVVVVVD

Sequence (324 aa):
MLTMVDYNYSSKYLETLSNFRKAKRFTDIKLQIEDNEIFAHRTVLSAASPVFTAMLDENYAGGKKNSLVLFYETTAPVTQAILDYMYSGRLDIEMKHVDLLLRNLDYLEMEDAKKECERALITNINFGNCFGILVLAIHNCSTMIRFIFNDILYVIRTEIFKMLTMVDYNYSSKYLETLSNFRKAKRFTDIKLQIEDNEIFAHRTVLSAASPVFTAMLDENYAGGKKNSLVLFYETTAPVTQAILDYMYSGRLDIEMKHVDLLLRNLDYLEMEDAKKECERALITNINFGNCFGILVLAIHNCSTMIRFIFNDILYVIRTEIFK

Solvent-accessible surface area (backbone atoms only — not comparable to full-atom values): 17364 Å² total; per-residue (Å²): 110,46,65,39,73,45,89,58,38,39,55,53,41,37,49,42,50,39,53,28,40,78,66,62,46,87,48,44,25,34,36,40,43,93,96,42,77,44,66,34,40,58,67,51,49,28,52,57,14,63,50,44,31,57,56,49,50,54,36,51,77,69,65,49,74,49,44,74,42,74,56,80,96,64,50,70,69,46,51,49,23,50,52,43,23,62,38,67,25,34,35,58,42,50,66,90,46,46,62,63,38,50,51,48,29,56,70,33,57,25,60,67,61,43,50,46,47,50,50,41,51,60,75,63,59,40,74,92,46,35,67,61,50,50,54,44,24,72,73,70,28,79,74,48,36,66,62,43,49,58,52,40,51,50,38,48,50,55,57,67,74,95,109,46,64,39,72,44,89,58,39,41,56,52,40,37,49,42,50,39,50,29,40,77,66,62,46,87,48,45,26,34,35,41,43,92,95,42,76,44,65,34,40,58,67,52,49,29,53,57,14,63,50,44,32,57,57,48,50,55,37,51,76,70,63,49,76,52,44,75,44,77,52,83,88,63,48,69,69,47,49,48,24,51,51,42,25,63,39,66,24,34,35,60,43,51,66,92,46,45,61,63,38,49,51,46,29,56,70,33,57,25,60,67,61,43,51,47,47,50,50,40,51,61,74,63,59,39,74,91,45,35,65,60,52,51,54,43,23,74,74,72,27,79,74,47,38,66,63,41,48,58,53,42,53,50,39,48,51,56,58,66,74,95

InterPro domains:
  IPR000210 BTB/POZ domain [PF00651] (18-124)
  IPR000210 BTB/POZ domain [PS50097] (27-95)
  IPR000210 BTB/POZ domain [SM00225] (27-125)
  IPR011333 SKP1/BTB/POZ domain superfamily [G3DSA:3.30.710.10] (4-152)
  IPR011333 SKP1/BTB/POZ domain superfamily [SSF54695] (6-123)

Secondary structure (DSSP, 8-state):
-EEEE-TTHHHHHHHHHHHHHHTT-S--EEEEETTEEEEE-HHHHHHH-HHHHHHHHHHHHTT-TTEEEE-TT--HHHHHHHHHHHHHSEEEE-GGGHHHHHHHHHHTT-HHHHHHHHHHHHHT--TTTHHHHHHHHHHH-HHHHHHHHHHHHHHHHHHHT-/-EEEE-TTHHHHHHHHHHHHHHTT-S--EEEEETTEEEEE-HHHHHHH-HHHHHHHHHHHHTT-SSEEEE-TT--HHHHHHHHHHHHHSEEEE-GGGHHHHHHHHHHTT-HHHHHHHHHHHHHT--TTTHHHHHHHHHHH-HHHHHHHHHHHHHHHHHHHT-

Organism: Hermetia illucens (NCBI:txid343691)

Radius of gyration: 24.65 Å; Cα contacts (8 Å, |Δi|>4): 425; chains: 2; bounding box: 59×69×51 Å

Nearest PDB structures (foldseek):
  8p2o-assembly1_B  TM=9.151E-01  e=5.511E-09  Xenopus laevis
  8p2n-assembly1_B  TM=8.951E-01  e=6.641E-09  Xenopus laevis
  9dtq-assembly1_B  TM=7.429E-01  e=3.580E-10  Homo sapiens
  8rit-assembly1_B  TM=9.239E-01  e=2.032E-08  Xenopus laevis
  8rir-assembly1_B  TM=8.954E-01  e=9.060E-09  Xenopus laevis